Protein AF-A0A6P6XD33-F1 (afdb_monomer)

Nearest PDB structures (foldseek):
  6ixv-assembly3_C  TM=2.568E-01  e=4.636E+00  Homo sapiens

Structure (mmCIF, N/CA/C/O backbone):
data_AF-A0A6P6XD33-F1
#
_entry.id   AF-A0A6P6XD33-F1
#
loop_
_atom_site.group_PDB
_atom_site.id
_atom_site.type_symbol
_atom_site.label_atom_id
_atom_site.label_alt_id
_atom_s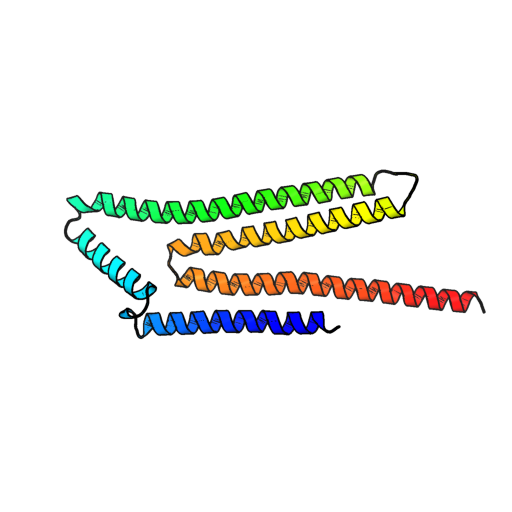ite.label_comp_id
_atom_site.label_asym_id
_atom_site.label_entity_id
_atom_site.label_seq_id
_atom_site.pdbx_PDB_ins_code
_atom_site.Cartn_x
_atom_site.Cartn_y
_atom_site.Cartn_z
_atom_site.occupancy
_atom_site.B_iso_or_equiv
_atom_site.auth_seq_id
_atom_site.auth_comp_id
_atom_site.auth_asym_id
_atom_site.auth_atom_id
_atom_site.pdbx_PDB_model_num
ATOM 1 N N . MET A 1 1 ? 3.345 -15.216 -28.260 1.00 50.84 1 MET A N 1
ATOM 2 C CA . MET A 1 1 ? 2.010 -14.586 -28.111 1.00 50.84 1 MET A CA 1
ATOM 3 C C . MET A 1 1 ? 1.256 -15.133 -26.892 1.00 50.84 1 MET A C 1
ATOM 5 O O . MET A 1 1 ? 0.384 -14.441 -26.386 1.00 50.84 1 MET A O 1
ATOM 9 N N . GLU A 1 2 ? 1.631 -16.312 -26.380 1.00 57.22 2 GLU A N 1
ATOM 10 C CA . GLU A 1 2 ? 0.964 -16.989 -25.255 1.00 57.22 2 GLU A CA 1
ATOM 11 C C . GLU A 1 2 ? 1.209 -16.331 -23.882 1.00 57.22 2 GLU A C 1
ATOM 13 O O . GLU A 1 2 ? 0.279 -16.250 -23.086 1.00 57.22 2 GLU A O 1
ATOM 18 N N . GLU A 1 3 ? 2.387 -15.748 -23.622 1.00 57.75 3 GLU A N 1
ATOM 19 C CA . GLU A 1 3 ? 2.676 -15.119 -22.315 1.00 57.75 3 GLU A CA 1
ATOM 20 C C . GLU A 1 3 ? 1.807 -13.883 -22.018 1.00 57.75 3 GLU A C 1
ATOM 22 O O . GLU A 1 3 ? 1.312 -13.726 -20.907 1.00 57.75 3 GLU A O 1
ATOM 27 N N . LYS A 1 4 ? 1.510 -13.049 -23.029 1.00 61.06 4 LYS A N 1
ATOM 28 C CA . LYS A 1 4 ? 0.618 -11.884 -22.857 1.00 61.06 4 LYS A CA 1
ATOM 29 C C . LYS A 1 4 ? -0.822 -12.289 -22.522 1.00 61.06 4 LYS A C 1
ATOM 31 O O . LYS A 1 4 ? -1.500 -11.557 -21.813 1.00 61.06 4 LYS A O 1
ATOM 36 N N . GLN A 1 5 ? -1.299 -13.416 -23.053 1.00 65.50 5 GLN A N 1
ATOM 37 C CA . GLN A 1 5 ? -2.632 -13.944 -22.741 1.00 65.50 5 GLN A CA 1
ATOM 38 C C . GLN A 1 5 ? -2.662 -14.521 -21.321 1.00 65.50 5 GLN A C 1
ATOM 40 O O . GLN A 1 5 ? -3.635 -14.318 -20.598 1.00 65.50 5 GLN A O 1
ATOM 45 N N . LEU A 1 6 ? -1.576 -15.178 -20.905 1.00 70.00 6 LEU A N 1
ATOM 46 C CA . LEU A 1 6 ? -1.442 -15.751 -19.570 1.00 70.00 6 LEU A CA 1
ATOM 47 C C . LEU A 1 6 ? -1.444 -14.665 -18.485 1.00 70.00 6 LEU A C 1
ATOM 49 O O . LEU A 1 6 ? -2.232 -14.757 -17.546 1.00 70.00 6 LEU A O 1
ATOM 53 N N . ASP A 1 7 ? -0.652 -13.603 -18.651 1.00 71.12 7 ASP A N 1
ATOM 54 C CA . ASP A 1 7 ? -0.604 -12.477 -17.707 1.00 71.12 7 ASP A CA 1
ATOM 55 C C . ASP A 1 7 ? -1.957 -11.759 -17.609 1.00 71.12 7 ASP A C 1
ATOM 57 O O . ASP A 1 7 ? -2.408 -11.387 -16.522 1.00 71.12 7 ASP A O 1
ATOM 61 N N . TYR A 1 8 ? -2.648 -11.619 -18.745 1.00 72.69 8 TYR A N 1
ATOM 62 C CA . TYR A 1 8 ? -3.948 -10.957 -18.816 1.00 72.69 8 TYR A CA 1
ATOM 63 C C . TYR A 1 8 ? -5.065 -11.741 -18.118 1.00 72.69 8 TYR A C 1
ATOM 65 O O . TYR A 1 8 ? -6.026 -11.139 -17.652 1.00 72.69 8 TYR A O 1
ATOM 73 N N . VAL A 1 9 ? -4.943 -13.066 -18.011 1.00 79.75 9 VAL A N 1
ATOM 74 C CA . VAL A 1 9 ? -5.899 -13.916 -17.284 1.00 79.75 9 VAL A CA 1
ATOM 75 C C . VAL A 1 9 ? -5.493 -14.073 -15.817 1.00 79.75 9 VAL A C 1
ATOM 77 O O . VAL A 1 9 ? -6.341 -14.013 -14.926 1.00 79.75 9 VAL A O 1
ATOM 80 N N . LEU A 1 10 ? -4.198 -14.236 -15.542 1.00 79.44 10 LEU A N 1
ATOM 81 C CA . LEU A 1 10 ? -3.685 -14.559 -14.212 1.00 79.44 10 LEU A CA 1
ATOM 82 C C . LEU A 1 10 ? -3.825 -13.393 -13.225 1.00 79.44 10 LEU A C 1
ATOM 84 O O . LEU A 1 10 ? -4.169 -13.609 -12.062 1.00 79.44 10 LEU A O 1
ATOM 88 N N . VAL A 1 11 ? -3.609 -12.156 -13.681 1.00 76.25 11 VAL A N 1
ATOM 89 C CA . VAL A 1 11 ? -3.728 -10.956 -12.839 1.00 76.25 11 VAL A CA 1
ATOM 90 C C . VAL A 1 11 ? -5.167 -10.731 -12.342 1.00 76.25 11 VAL A C 1
ATOM 92 O O . VAL A 1 11 ? -5.356 -10.673 -11.123 1.00 76.25 11 VAL A O 1
ATOM 95 N N . PRO A 1 12 ? -6.205 -10.655 -13.201 1.00 81.44 12 PRO A N 1
ATOM 96 C CA . PRO A 1 12 ? -7.584 -10.512 -12.733 1.00 81.44 12 PRO A CA 1
ATOM 97 C C . PRO A 1 12 ? -8.079 -11.736 -11.952 1.00 81.44 12 PRO A C 1
ATOM 99 O O . PRO A 1 12 ? -8.838 -11.565 -11.001 1.00 81.44 12 PRO A O 1
ATOM 102 N N . LEU A 1 13 ? -7.610 -12.949 -12.269 1.00 85.12 13 LEU A N 1
ATOM 103 C CA . LEU A 1 13 ? -7.884 -14.143 -11.461 1.00 85.12 13 LEU A CA 1
ATOM 104 C C . LEU A 1 13 ? -7.329 -13.995 -10.032 1.00 85.12 13 LEU A C 1
ATOM 106 O O . LEU A 1 13 ? -8.039 -14.253 -9.060 1.00 85.12 13 LEU A O 1
ATOM 110 N N . GLY A 1 14 ? -6.082 -13.540 -9.888 1.00 81.81 14 GLY A N 1
ATOM 111 C CA . GLY A 1 14 ? -5.459 -13.281 -8.589 1.00 81.81 14 GLY A CA 1
ATOM 112 C C . GLY A 1 14 ? -6.196 -12.202 -7.793 1.00 81.81 14 GLY A C 1
ATOM 113 O O . GLY A 1 14 ? -6.460 -12.384 -6.602 1.00 81.81 14 GLY A O 1
ATOM 114 N N . MET A 1 15 ? -6.611 -11.116 -8.457 1.00 80.19 15 MET A N 1
ATOM 115 C CA . MET A 1 15 ? -7.453 -10.084 -7.843 1.00 80.19 15 MET A CA 1
ATOM 116 C C . MET A 1 15 ? -8.801 -10.642 -7.388 1.00 80.19 15 MET A C 1
ATOM 118 O O . MET A 1 15 ? -9.254 -10.323 -6.291 1.00 80.19 15 MET A O 1
ATOM 122 N N . PHE A 1 16 ? -9.428 -11.491 -8.203 1.00 85.31 16 PHE A N 1
ATOM 123 C CA . PHE A 1 16 ? -10.703 -12.116 -7.879 1.00 85.31 16 PHE A CA 1
ATOM 124 C C . PHE A 1 16 ? -10.583 -13.017 -6.649 1.00 85.31 16 PHE A C 1
ATOM 126 O O . PHE A 1 16 ? -11.371 -12.877 -5.719 1.00 85.31 16 PHE A O 1
ATOM 133 N N . ILE A 1 17 ? -9.561 -13.874 -6.580 1.00 86.81 17 ILE A N 1
ATOM 134 C CA . ILE A 1 17 ? -9.307 -14.735 -5.414 1.00 86.81 17 ILE A CA 1
ATOM 135 C C . ILE A 1 17 ? -9.047 -13.891 -4.159 1.00 86.81 17 ILE A C 1
ATOM 137 O O . ILE A 1 17 ? -9.616 -14.164 -3.100 1.00 86.81 17 ILE A O 1
ATOM 141 N N . PHE A 1 18 ? -8.230 -12.838 -4.272 1.00 82.62 1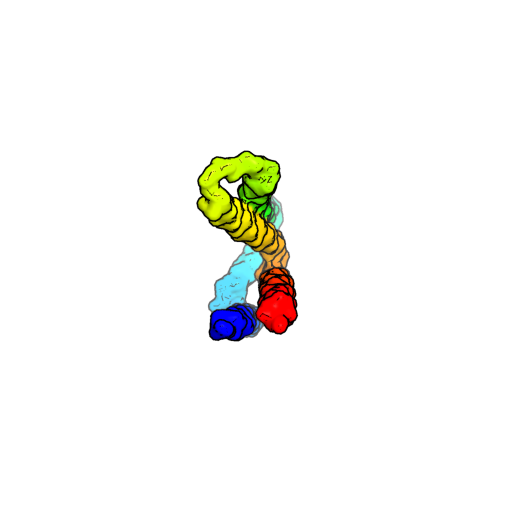8 PHE A N 1
ATOM 142 C CA . PHE A 1 18 ? -7.945 -11.927 -3.164 1.00 82.62 18 PHE A CA 1
ATOM 143 C C . PHE A 1 18 ? -9.215 -11.226 -2.667 1.00 82.62 18 PHE A C 1
ATOM 145 O O . PHE A 1 18 ? -9.460 -11.172 -1.460 1.00 82.62 18 PHE A O 1
ATOM 152 N N . LEU A 1 19 ? -10.048 -10.732 -3.586 1.00 84.00 19 LEU A N 1
ATOM 153 C CA . LEU A 1 19 ? -11.306 -10.065 -3.272 1.00 84.00 19 LEU A CA 1
ATOM 154 C C . LEU A 1 19 ? -12.314 -11.040 -2.659 1.00 84.00 19 LEU A C 1
ATOM 156 O O . LEU A 1 19 ? -12.902 -10.718 -1.635 1.00 84.00 19 LEU A O 1
ATOM 160 N N . VAL A 1 20 ? -12.457 -12.250 -3.204 1.00 88.81 20 VAL A N 1
ATOM 161 C CA . VAL A 1 20 ? -13.321 -13.304 -2.650 1.00 88.81 20 VAL A CA 1
ATOM 162 C C . VAL A 1 20 ? -12.890 -13.679 -1.234 1.00 88.81 20 VAL A C 1
ATOM 164 O O . VAL A 1 20 ? -13.741 -13.743 -0.348 1.00 88.81 20 VAL A O 1
ATOM 167 N N . TYR A 1 21 ? -11.589 -13.859 -0.981 1.00 86.88 21 TYR A N 1
ATOM 168 C CA . TYR A 1 21 ? -11.080 -14.133 0.366 1.00 86.88 21 TYR A CA 1
ATOM 169 C C . TYR A 1 21 ? -11.424 -13.003 1.342 1.00 86.88 21 TYR A C 1
ATOM 171 O O . TYR A 1 21 ? -11.900 -13.267 2.444 1.00 86.88 21 TYR A O 1
ATOM 179 N N . HIS A 1 22 ? -11.243 -11.742 0.939 1.00 83.56 22 HIS A N 1
ATOM 180 C CA . HIS A 1 22 ? -11.543 -10.599 1.802 1.00 83.56 22 HIS A CA 1
ATOM 181 C C . HIS A 1 22 ? -13.042 -10.356 1.979 1.00 83.56 22 HIS A C 1
ATOM 183 O O . HIS A 1 22 ? -13.454 -9.969 3.065 1.00 83.56 22 HIS A O 1
ATOM 189 N N . VAL A 1 23 ? -13.867 -10.613 0.964 1.00 84.69 23 VAL A N 1
ATOM 190 C CA . VAL A 1 23 ? -15.330 -10.553 1.066 1.00 84.69 23 VAL A CA 1
ATOM 191 C C . VAL A 1 23 ? -15.836 -11.661 1.984 1.00 84.69 23 VAL A C 1
ATOM 193 O O . VAL A 1 23 ? -16.653 -11.390 2.859 1.00 84.69 23 VAL A O 1
ATOM 196 N N . TRP A 1 24 ? -15.313 -12.884 1.861 1.00 87.19 24 TRP A N 1
ATOM 197 C CA . TRP A 1 24 ? -15.608 -13.976 2.789 1.00 87.19 24 TRP A CA 1
ATOM 198 C C . TRP A 1 24 ? -15.156 -13.643 4.214 1.00 87.19 24 TRP A C 1
ATOM 200 O O . TRP A 1 24 ? -15.911 -13.854 5.164 1.00 87.19 24 TRP A O 1
ATOM 210 N N . LEU A 1 25 ? -13.961 -13.068 4.376 1.00 80.62 25 LEU A N 1
ATOM 211 C CA . LEU A 1 25 ? -13.448 -12.612 5.666 1.00 80.62 25 LEU A CA 1
ATOM 212 C C . LEU A 1 25 ? -14.349 -11.519 6.257 1.00 80.62 25 LEU A C 1
ATOM 214 O O . LEU A 1 25 ? -14.726 -11.615 7.419 1.00 80.62 25 LEU A O 1
ATOM 218 N N . LEU A 1 26 ? -14.740 -10.518 5.464 1.00 80.62 26 LEU A N 1
ATOM 219 C CA . LEU A 1 26 ? -15.624 -9.421 5.866 1.00 80.62 26 LEU A CA 1
ATOM 220 C C . LEU A 1 26 ? -17.007 -9.945 6.265 1.00 80.62 26 LEU A C 1
ATOM 222 O O . LEU A 1 26 ? -17.513 -9.607 7.334 1.00 80.62 26 LEU A O 1
ATOM 226 N N . TYR A 1 27 ? -17.587 -10.822 5.446 1.00 83.06 27 TYR A N 1
ATOM 227 C CA . TYR A 1 27 ? -18.844 -11.499 5.740 1.00 83.06 27 TYR A CA 1
ATOM 228 C C . TYR A 1 27 ? -18.739 -12.284 7.052 1.00 83.06 27 TYR A C 1
ATOM 230 O O . TYR A 1 27 ? -19.574 -12.145 7.940 1.00 83.06 27 TYR A O 1
ATOM 238 N N . THR A 1 28 ? -17.660 -13.042 7.239 1.00 80.06 28 THR A N 1
ATOM 239 C CA . THR A 1 28 ? -17.441 -13.819 8.464 1.00 80.06 28 THR A CA 1
ATOM 240 C C . THR A 1 28 ? -17.236 -12.916 9.685 1.00 80.06 28 THR A C 1
ATOM 242 O O . THR A 1 28 ? -17.743 -13.231 10.757 1.00 80.06 28 THR A O 1
ATOM 245 N N . ILE A 1 29 ? -16.561 -11.770 9.542 1.00 77.00 29 ILE A N 1
ATOM 246 C CA . ILE A 1 29 ? -16.393 -10.777 10.615 1.00 77.00 29 ILE A CA 1
ATOM 247 C C . ILE A 1 29 ? -17.744 -10.188 11.040 1.00 77.00 29 ILE A C 1
ATOM 249 O O . ILE A 1 29 ? -17.983 -10.038 12.237 1.00 77.00 29 ILE A O 1
ATOM 253 N N . ILE A 1 30 ? -18.617 -9.861 10.083 1.00 77.44 30 ILE A N 1
ATOM 254 C CA . ILE A 1 30 ? -19.919 -9.234 10.351 1.00 77.44 30 ILE A CA 1
ATOM 255 C C . ILE A 1 30 ? -20.909 -10.247 10.941 1.00 77.44 30 ILE A C 1
ATOM 257 O O . ILE A 1 30 ? -21.580 -9.943 11.924 1.00 77.44 30 ILE A O 1
ATOM 261 N N . TYR A 1 31 ? -20.988 -11.451 10.370 1.00 79.69 31 TYR A N 1
ATOM 262 C CA . TYR A 1 31 ? -22.000 -12.446 10.741 1.00 79.69 31 TYR A CA 1
ATOM 263 C C . TYR A 1 31 ? -21.557 -13.405 11.859 1.00 79.69 31 TYR A C 1
ATOM 265 O O . TYR A 1 31 ? -22.403 -13.919 12.582 1.00 79.69 31 TYR A O 1
ATOM 273 N N . ASN A 1 32 ? -20.255 -13.657 12.032 1.00 77.88 32 ASN A N 1
ATOM 274 C CA . ASN A 1 32 ? -19.708 -14.569 13.048 1.00 77.88 32 ASN A CA 1
ATOM 275 C C . ASN A 1 32 ? -18.445 -13.993 13.730 1.00 77.88 32 ASN A C 1
ATOM 277 O O . ASN A 1 32 ? -17.359 -14.584 13.654 1.00 77.88 32 ASN A O 1
ATOM 281 N N . PRO A 1 33 ? -18.561 -12.868 14.464 1.00 67.00 33 PRO A N 1
ATOM 282 C CA . PRO A 1 33 ? -17.412 -12.155 15.027 1.00 67.00 33 PRO A CA 1
ATOM 283 C C . PRO A 1 33 ? -16.559 -13.017 15.973 1.00 67.00 33 PRO A C 1
ATOM 285 O O . PRO A 1 33 ? -15.336 -12.902 15.975 1.00 67.00 33 PRO A O 1
ATOM 288 N N . ARG A 1 34 ? -17.161 -13.952 16.720 1.00 70.38 34 ARG A N 1
ATOM 289 C CA . ARG A 1 34 ? -16.443 -14.797 17.692 1.00 70.38 34 ARG A CA 1
ATOM 290 C C . ARG A 1 34 ? -15.544 -15.881 17.096 1.00 70.38 34 ARG A C 1
ATOM 292 O O . ARG A 1 34 ? -14.683 -16.390 17.805 1.00 70.38 34 ARG A O 1
ATOM 299 N N . LYS A 1 35 ? -15.711 -16.245 15.821 1.00 70.88 35 LYS A N 1
ATOM 300 C CA . LYS A 1 35 ? -14.864 -17.264 15.172 1.00 70.88 35 LYS A CA 1
ATOM 301 C C . LYS A 1 35 ? -13.596 -16.695 14.536 1.00 70.88 35 LYS A C 1
ATOM 303 O O . LYS A 1 35 ? -12.711 -17.466 14.180 1.00 70.88 35 LYS A O 1
ATOM 308 N N . THR A 1 36 ? -13.495 -15.376 14.371 1.00 78.75 36 THR A N 1
ATOM 309 C CA . THR A 1 36 ? -12.377 -14.751 13.649 1.00 78.75 36 THR A CA 1
ATOM 310 C C . THR A 1 36 ? -11.434 -14.032 14.603 1.00 78.75 36 THR A C 1
ATOM 312 O O . THR A 1 36 ? -11.871 -13.382 15.550 1.00 78.75 36 THR A O 1
ATOM 315 N N . VAL A 1 37 ? -10.127 -14.082 14.324 1.00 74.94 37 VAL A N 1
ATOM 316 C CA . VAL A 1 37 ? -9.110 -13.344 15.098 1.00 74.94 37 VAL A CA 1
ATOM 317 C C . VAL A 1 37 ? -9.403 -11.842 15.095 1.00 74.94 37 VAL A C 1
ATOM 319 O O . VAL A 1 37 ? -9.218 -11.175 16.105 1.00 74.94 37 VAL A O 1
ATOM 322 N N . VAL A 1 38 ? -9.916 -11.304 13.984 1.00 75.38 38 VAL A N 1
ATOM 323 C CA . VAL A 1 38 ? -10.278 -9.884 13.867 1.00 75.38 38 VAL A CA 1
ATOM 324 C C . VAL A 1 38 ? -11.438 -9.521 14.794 1.00 75.38 38 VAL A C 1
ATOM 326 O O . VAL A 1 38 ? -11.364 -8.495 15.472 1.00 75.38 38 VAL A O 1
ATOM 329 N N . GLY A 1 39 ? -12.479 -10.356 14.857 1.00 75.38 39 GLY A N 1
ATOM 330 C CA . GLY A 1 39 ? -13.616 -10.142 15.750 1.00 75.38 39 GLY A CA 1
ATOM 331 C C . GLY A 1 39 ? -13.260 -10.359 17.221 1.00 75.38 39 GLY A C 1
ATOM 332 O O . GLY A 1 39 ? -13.634 -9.535 18.051 1.00 75.38 39 GLY A O 1
ATOM 333 N N . LEU A 1 40 ? -12.430 -11.358 17.539 1.00 79.38 40 LEU A N 1
ATOM 334 C CA . LEU A 1 40 ? -11.885 -11.547 18.887 1.00 79.38 40 LEU A CA 1
ATOM 335 C C . LEU A 1 40 ? -11.038 -10.340 19.318 1.00 79.38 40 LEU A C 1
ATOM 337 O O . LEU A 1 40 ? -11.185 -9.832 20.422 1.00 79.38 40 LEU A O 1
ATOM 341 N N . ASN A 1 41 ? -10.192 -9.824 18.423 1.00 80.94 41 ASN A N 1
ATOM 342 C CA . ASN A 1 41 ? -9.371 -8.643 18.678 1.00 80.94 41 ASN A CA 1
ATOM 343 C C . ASN A 1 41 ? -10.231 -7.370 18.821 1.00 80.94 41 ASN A C 1
ATOM 345 O O . ASN A 1 41 ? -9.886 -6.462 19.574 1.00 80.94 41 ASN A O 1
ATOM 349 N N . ALA A 1 42 ? -11.376 -7.293 18.137 1.00 79.88 42 ALA A N 1
ATOM 350 C CA . ALA A 1 42 ? -12.351 -6.220 18.323 1.00 79.88 42 ALA A CA 1
ATOM 351 C C . ALA A 1 42 ? -13.099 -6.328 19.666 1.00 79.88 42 ALA A C 1
ATOM 353 O O . ALA A 1 42 ? -13.269 -5.309 20.333 1.00 79.88 42 ALA A O 1
ATOM 354 N N . GLU A 1 43 ? -13.497 -7.534 20.086 1.00 83.44 43 GLU A N 1
ATOM 355 C CA . GLU A 1 43 ? -14.102 -7.803 21.401 1.00 83.44 43 GLU A CA 1
ATOM 356 C C . GLU A 1 43 ? -13.104 -7.490 22.528 1.00 83.44 43 GLU A C 1
ATOM 358 O O . GLU A 1 43 ? -13.430 -6.741 23.446 1.00 83.44 43 GLU A O 1
ATOM 363 N N . SER A 1 44 ? -11.847 -7.924 22.396 1.00 85.19 44 SER A N 1
ATOM 364 C CA . SER A 1 44 ? -10.755 -7.574 23.314 1.00 85.19 44 SER A CA 1
ATOM 365 C C . SER A 1 44 ? -10.526 -6.068 23.400 1.00 85.19 44 SER A C 1
ATOM 367 O O . SER A 1 44 ? -10.377 -5.545 24.500 1.00 85.19 44 SER A O 1
ATOM 369 N N . ARG A 1 45 ? -10.551 -5.340 22.273 1.00 86.38 45 ARG A N 1
ATOM 370 C CA . ARG A 1 45 ? -10.470 -3.870 22.283 1.00 86.38 45 ARG A CA 1
ATOM 371 C C . ARG A 1 45 ? -11.658 -3.237 22.998 1.00 86.38 45 ARG A C 1
ATOM 373 O O . ARG A 1 45 ? -11.452 -2.308 23.767 1.00 86.38 45 ARG A O 1
ATOM 380 N N . ARG A 1 46 ? -12.883 -3.726 22.781 1.00 87.94 46 ARG A N 1
ATOM 381 C CA . ARG A 1 46 ? -14.072 -3.225 23.492 1.00 87.94 46 ARG A CA 1
ATOM 382 C C . ARG A 1 46 ? -13.951 -3.455 24.996 1.00 87.94 46 ARG A C 1
ATOM 384 O O . ARG A 1 46 ? -14.113 -2.509 25.757 1.00 87.94 46 ARG A O 1
ATOM 391 N N . ASN A 1 47 ? -13.594 -4.666 25.416 1.00 89.88 47 ASN A N 1
ATOM 392 C CA . ASN A 1 47 ? -13.401 -5.006 26.827 1.00 89.88 47 ASN A CA 1
ATOM 393 C C . ASN A 1 47 ? -12.272 -4.185 27.464 1.00 89.88 47 ASN A C 1
ATOM 395 O O . ASN A 1 47 ? -12.408 -3.706 28.586 1.00 89.88 47 ASN A O 1
ATOM 399 N N . TRP A 1 48 ? -11.182 -3.964 26.727 1.00 90.25 48 TRP A N 1
ATOM 400 C CA . TRP A 1 48 ? -10.095 -3.080 27.134 1.00 90.25 48 TRP A CA 1
ATOM 401 C C . TRP A 1 48 ? -10.571 -1.636 27.321 1.00 90.25 48 TRP A C 1
ATOM 403 O O . TRP A 1 48 ? -10.278 -1.046 28.355 1.00 90.25 48 TRP A O 1
ATOM 413 N N . VAL A 1 49 ? -11.364 -1.085 26.389 1.00 90.81 49 VAL A N 1
ATOM 414 C CA . VAL A 1 49 ? -11.946 0.263 26.528 1.00 90.81 49 VAL A CA 1
ATOM 415 C C . VAL A 1 49 ? -12.813 0.344 27.784 1.00 90.81 49 VAL A C 1
ATOM 417 O O . VAL A 1 49 ? -12.632 1.266 28.573 1.00 90.81 49 VAL A O 1
ATOM 420 N N . PHE A 1 50 ? -13.696 -0.633 28.018 1.00 90.31 50 PHE A N 1
ATOM 421 C CA . PHE A 1 50 ? -14.507 -0.684 29.240 1.00 90.31 50 PHE A CA 1
ATOM 422 C C . PHE A 1 50 ? -13.639 -0.723 30.506 1.00 90.31 50 PHE A C 1
ATOM 424 O O . PHE A 1 50 ? -13.870 0.048 31.433 1.00 90.31 50 PHE A O 1
ATOM 431 N N . SER A 1 51 ? -12.589 -1.550 30.527 1.00 88.94 51 SER A N 1
ATOM 432 C CA . SER A 1 51 ? -11.638 -1.603 31.645 1.00 88.94 51 SER A CA 1
ATOM 433 C C . SER A 1 51 ? -10.886 -0.282 31.850 1.00 88.94 51 SER A C 1
ATOM 435 O O . SER A 1 51 ? -10.593 0.092 32.985 1.00 88.94 51 SER A O 1
ATOM 437 N N . MET A 1 52 ? -10.561 0.431 30.772 1.00 90.44 52 MET A N 1
ATOM 438 C CA . MET A 1 52 ? -9.922 1.747 30.827 1.00 90.44 52 MET A CA 1
ATOM 439 C C . MET A 1 52 ? -10.867 2.826 31.361 1.00 90.44 52 MET A C 1
ATOM 441 O O . MET A 1 52 ? -10.433 3.684 32.125 1.00 90.44 52 MET A O 1
ATOM 445 N N . MET A 1 53 ? -12.141 2.782 30.962 1.00 88.94 53 MET A N 1
ATOM 446 C CA . MET A 1 53 ? -13.160 3.762 31.346 1.00 88.94 53 MET A CA 1
ATOM 447 C C . MET A 1 53 ? -13.691 3.559 32.768 1.00 88.94 53 MET A C 1
ATOM 449 O O . MET A 1 53 ? -14.133 4.530 33.372 1.00 88.94 53 MET A O 1
ATOM 453 N N . ASN A 1 54 ? -13.622 2.338 33.309 1.00 91.88 54 ASN A N 1
ATOM 454 C CA . ASN A 1 54 ? -14.026 2.053 34.688 1.00 91.88 54 ASN A CA 1
ATOM 455 C C . ASN A 1 54 ? -13.162 2.788 35.726 1.00 91.88 54 ASN A C 1
ATOM 457 O O . ASN A 1 54 ? -13.700 3.256 36.720 1.00 91.88 54 ASN A O 1
ATOM 461 N N . ASP A 1 55 ? -11.852 2.929 35.480 1.00 90.94 55 ASP A N 1
ATOM 462 C CA . ASP A 1 55 ? -10.922 3.637 36.376 1.00 90.94 55 ASP A CA 1
ATOM 463 C C . ASP A 1 55 ? -9.993 4.595 35.599 1.00 90.94 55 ASP A C 1
ATOM 465 O O . ASP A 1 55 ? -8.802 4.309 35.403 1.00 90.94 55 ASP A O 1
ATOM 469 N N . PRO A 1 56 ? -10.491 5.771 35.170 1.00 87.75 56 PRO A N 1
ATOM 470 C CA . PRO A 1 56 ? -9.730 6.697 34.329 1.00 87.75 56 PRO A CA 1
ATOM 471 C C . PRO A 1 56 ? -8.477 7.256 35.014 1.00 87.75 56 PRO A C 1
ATOM 473 O O . PRO A 1 56 ? -7.450 7.445 34.364 1.00 87.75 56 PRO A O 1
ATOM 476 N N . LEU A 1 57 ? -8.536 7.485 36.333 1.00 88.06 57 LEU A N 1
ATOM 477 C CA . LEU A 1 57 ? -7.421 8.035 37.115 1.00 88.06 57 LEU A CA 1
ATOM 478 C C . LEU A 1 57 ? -6.212 7.089 37.167 1.00 88.06 57 LEU A C 1
ATOM 480 O O . LEU A 1 57 ? -5.075 7.552 37.202 1.00 88.06 57 LEU A O 1
ATOM 484 N N . LYS A 1 58 ? -6.445 5.772 37.139 1.00 89.81 58 LYS A N 1
ATOM 485 C CA . LYS A 1 58 ? -5.388 4.751 37.162 1.00 89.81 58 LYS A CA 1
ATOM 486 C C . LYS A 1 58 ? -4.958 4.337 35.754 1.00 89.81 58 LYS A C 1
ATOM 488 O O . LYS A 1 58 ? -3.767 4.189 35.489 1.00 89.81 58 LYS A O 1
ATOM 493 N N . ASN A 1 59 ? -5.918 4.159 34.847 1.00 90.75 59 ASN A N 1
ATOM 494 C CA . ASN A 1 59 ? -5.687 3.539 33.539 1.00 90.75 59 ASN A CA 1
ATOM 495 C C . ASN A 1 59 ? -5.493 4.554 32.401 1.00 90.75 59 ASN A C 1
ATOM 497 O O . ASN A 1 59 ? -5.089 4.166 31.303 1.00 90.75 59 ASN A O 1
ATOM 501 N N . GLY A 1 60 ? -5.736 5.847 32.640 1.00 87.88 60 GLY A N 1
ATOM 502 C CA . GLY A 1 60 ? -5.650 6.891 31.614 1.00 87.88 60 GLY A CA 1
ATOM 503 C C . GLY A 1 60 ? -4.269 6.995 30.963 1.00 87.88 60 GLY A C 1
ATOM 504 O O . GLY A 1 60 ? -4.167 7.044 29.738 1.00 87.88 60 GLY A O 1
ATOM 505 N N . VAL A 1 61 ? -3.194 6.935 31.759 1.00 90.81 61 VAL A N 1
ATOM 506 C CA . VAL A 1 61 ? -1.813 6.972 31.237 1.00 90.81 61 VAL A CA 1
ATOM 507 C C . VAL A 1 61 ? -1.526 5.762 30.346 1.00 90.81 61 VAL A C 1
ATOM 509 O O . VAL A 1 61 ? -0.963 5.910 29.261 1.00 90.81 61 VAL A O 1
ATOM 512 N N . LEU A 1 62 ? -1.961 4.569 30.764 1.00 91.50 62 LEU A N 1
ATOM 513 C CA . LEU A 1 62 ? -1.802 3.343 29.983 1.00 91.50 62 LEU A CA 1
ATOM 514 C C . LEU A 1 62 ? -2.567 3.430 28.654 1.00 91.50 62 LEU A C 1
ATOM 516 O O . LEU A 1 62 ? -2.018 3.073 27.615 1.00 91.50 62 LEU A O 1
ATOM 520 N N . ALA A 1 63 ? -3.795 3.960 28.666 1.00 91.25 63 ALA A N 1
ATOM 521 C CA . ALA A 1 63 ? -4.612 4.136 27.466 1.00 91.25 63 ALA A CA 1
ATOM 522 C C . ALA A 1 63 ? -3.929 5.034 26.427 1.00 91.25 63 ALA A C 1
ATOM 524 O O . ALA A 1 63 ? -3.786 4.652 25.262 1.00 91.25 63 ALA A O 1
ATOM 525 N N . VAL A 1 64 ? -3.454 6.205 26.864 1.00 92.38 64 VAL A N 1
ATOM 526 C CA . VAL A 1 64 ? -2.731 7.159 26.009 1.00 92.38 64 VAL A CA 1
ATOM 527 C C . VAL A 1 64 ? -1.45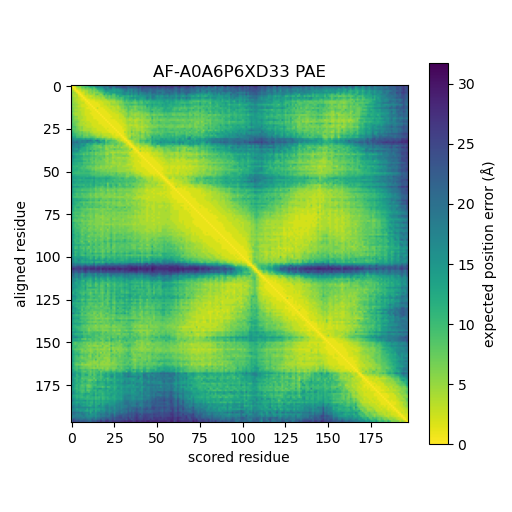4 6.528 25.462 1.00 92.38 64 VAL A C 1
ATOM 529 O O . VAL A 1 64 ? -1.148 6.672 24.278 1.00 92.38 64 VAL A O 1
ATOM 532 N N . GLN A 1 65 ? -0.727 5.783 26.293 1.00 92.56 65 GLN A N 1
ATOM 533 C CA . GLN A 1 65 ? 0.507 5.122 25.886 1.00 92.56 65 GLN A CA 1
ATOM 534 C C . GLN A 1 65 ? 0.262 4.039 24.829 1.00 92.56 65 GLN A C 1
ATOM 536 O O . GLN A 1 65 ? 0.981 3.992 23.831 1.00 92.56 65 GLN A O 1
ATOM 541 N N . THR A 1 66 ? -0.756 3.195 25.007 1.00 91.38 66 THR A N 1
ATOM 542 C CA . THR A 1 66 ? -1.137 2.181 24.015 1.00 91.38 66 THR A CA 1
ATOM 543 C C . THR A 1 66 ? -1.545 2.828 22.694 1.00 91.38 66 THR A C 1
ATOM 545 O O . THR A 1 66 ? -1.107 2.382 21.632 1.00 91.38 66 THR A O 1
ATOM 548 N N . LEU A 1 67 ? -2.331 3.909 22.748 1.00 90.25 67 LEU A N 1
ATOM 549 C CA . LEU A 1 67 ? -2.742 4.639 21.552 1.00 90.25 67 LEU A CA 1
ATOM 550 C C . LEU A 1 67 ? -1.526 5.228 20.825 1.00 90.25 67 LEU A C 1
ATOM 552 O O . LEU A 1 67 ? -1.360 5.003 19.627 1.00 90.25 67 LEU A O 1
ATOM 556 N N . ARG A 1 68 ? -0.624 5.894 21.555 1.00 92.88 68 ARG A N 1
ATOM 557 C CA . ARG A 1 68 ? 0.621 6.440 21.001 1.00 92.88 68 ARG A CA 1
ATOM 558 C C . ARG A 1 68 ? 1.495 5.355 20.382 1.00 92.88 68 ARG A C 1
ATOM 560 O O . ARG A 1 68 ? 2.054 5.588 19.317 1.00 92.88 68 ARG A O 1
ATOM 567 N N . ASN A 1 69 ? 1.599 4.185 21.011 1.00 90.75 69 ASN A N 1
ATOM 568 C CA . ASN A 1 69 ? 2.406 3.079 20.498 1.00 90.75 69 ASN A CA 1
ATOM 569 C C . ASN A 1 69 ? 1.872 2.545 19.161 1.00 90.75 69 ASN A C 1
ATOM 571 O O . ASN A 1 69 ? 2.651 2.291 18.250 1.00 90.75 69 ASN A O 1
ATOM 575 N N . ASN A 1 70 ? 0.550 2.439 19.004 1.00 88.50 70 ASN A N 1
ATOM 576 C CA . ASN A 1 70 ? -0.054 2.021 17.734 1.00 88.50 70 ASN A CA 1
ATOM 577 C C . ASN A 1 70 ? 0.155 3.055 16.623 1.00 88.50 70 ASN A C 1
ATOM 579 O O . ASN A 1 70 ? 0.505 2.689 15.501 1.00 88.50 70 ASN A O 1
ATOM 583 N N . ILE A 1 71 ? -0.025 4.342 16.939 1.00 91.19 71 ILE A N 1
ATOM 584 C CA . ILE A 1 71 ? 0.229 5.433 15.989 1.00 91.19 71 ILE A CA 1
ATOM 585 C C . ILE A 1 71 ? 1.703 5.430 15.585 1.00 91.19 71 ILE A C 1
ATOM 587 O O . ILE A 1 71 ? 2.008 5.464 14.399 1.00 91.19 71 ILE A O 1
ATOM 591 N N . MET A 1 72 ? 2.610 5.332 16.558 1.00 93.06 72 MET A N 1
ATOM 592 C CA . MET A 1 72 ? 4.050 5.266 16.321 1.00 93.06 72 MET A CA 1
ATOM 593 C C . MET A 1 72 ? 4.430 4.050 15.471 1.00 93.06 72 MET A C 1
ATOM 595 O O . MET A 1 72 ? 5.191 4.196 14.527 1.00 93.06 72 MET A O 1
ATOM 599 N N . ALA A 1 73 ? 3.885 2.862 15.743 1.00 91.94 73 ALA A N 1
ATOM 600 C CA . ALA A 1 73 ? 4.177 1.668 14.953 1.00 91.94 73 ALA A CA 1
ATOM 601 C C . ALA A 1 73 ? 3.739 1.823 13.486 1.00 91.94 73 ALA A C 1
ATOM 603 O O . ALA A 1 73 ? 4.522 1.551 12.578 1.00 91.94 73 ALA A O 1
ATOM 604 N N . SER A 1 74 ? 2.518 2.309 13.241 1.00 91.06 74 SER A N 1
ATOM 605 C CA . SER A 1 74 ? 2.014 2.553 11.881 1.00 91.06 74 SER A CA 1
ATOM 606 C C . SER A 1 74 ? 2.836 3.622 11.150 1.00 91.06 74 SER A C 1
ATOM 608 O O . SER A 1 74 ? 3.237 3.406 10.006 1.00 91.06 74 SER A O 1
ATOM 610 N N . THR A 1 75 ? 3.168 4.739 11.806 1.00 92.38 75 THR A N 1
ATOM 611 C CA . THR A 1 75 ? 3.974 5.802 11.185 1.00 92.38 75 THR A CA 1
ATOM 612 C C . THR A 1 75 ? 5.426 5.381 10.957 1.00 92.38 75 THR A C 1
ATOM 614 O O . THR A 1 75 ? 6.003 5.743 9.933 1.00 92.38 75 THR A O 1
ATOM 617 N N . LEU A 1 76 ? 6.020 4.569 11.836 1.00 93.56 76 LEU A N 1
ATOM 618 C CA . LEU A 1 76 ? 7.344 3.978 11.619 1.00 93.56 76 LEU A CA 1
ATOM 619 C C . LEU A 1 76 ? 7.342 3.034 10.411 1.00 93.56 76 LEU A C 1
ATOM 621 O O . LEU A 1 76 ? 8.229 3.120 9.566 1.00 93.56 76 LEU A O 1
ATOM 625 N N . LEU A 1 77 ? 6.332 2.171 10.273 1.00 91.50 77 LEU A N 1
ATOM 626 C CA . LEU A 1 77 ? 6.198 1.292 9.105 1.00 91.50 77 LEU A CA 1
ATOM 627 C C . LEU A 1 77 ? 5.986 2.089 7.809 1.00 91.50 77 LEU A C 1
ATOM 629 O O . LEU A 1 77 ? 6.613 1.808 6.791 1.00 91.50 77 LEU A O 1
ATOM 633 N N . ALA A 1 78 ? 5.150 3.127 7.844 1.00 93.00 78 ALA A N 1
ATOM 634 C CA . ALA A 1 78 ? 4.917 3.984 6.686 1.00 93.00 78 ALA A CA 1
ATOM 635 C C . ALA A 1 78 ? 6.180 4.766 6.279 1.00 93.00 78 ALA A C 1
ATOM 637 O O . ALA A 1 78 ? 6.509 4.828 5.092 1.00 93.00 78 ALA A O 1
ATOM 638 N N . THR A 1 79 ? 6.910 5.337 7.244 1.00 93.50 79 THR A N 1
ATOM 639 C CA . THR A 1 79 ? 8.138 6.100 6.966 1.00 93.50 79 THR A CA 1
ATOM 640 C C . THR A 1 79 ? 9.268 5.198 6.496 1.00 93.50 79 THR A C 1
ATOM 642 O O . THR A 1 79 ? 9.937 5.551 5.532 1.00 93.50 79 THR A O 1
ATOM 645 N N . THR A 1 80 ? 9.445 4.015 7.089 1.00 93.06 80 THR A N 1
ATOM 646 C CA . THR A 1 80 ? 10.422 3.021 6.611 1.00 93.06 80 THR A CA 1
ATOM 647 C C . THR A 1 80 ? 10.119 2.548 5.190 1.00 93.06 80 THR A C 1
ATOM 649 O O . THR A 1 80 ? 11.036 2.440 4.382 1.00 93.06 80 THR A O 1
ATOM 652 N N . ALA A 1 81 ? 8.849 2.342 4.829 1.00 92.12 81 ALA A N 1
ATOM 653 C CA . ALA A 1 81 ? 8.476 2.042 3.447 1.00 92.12 81 ALA A CA 1
ATOM 654 C C . ALA A 1 81 ? 8.838 3.190 2.485 1.00 92.12 81 ALA A C 1
ATOM 656 O O . ALA A 1 81 ? 9.403 2.945 1.418 1.00 92.12 81 ALA A O 1
ATOM 657 N N . ILE A 1 82 ? 8.573 4.444 2.874 1.00 93.38 82 ILE A N 1
ATOM 658 C CA . ILE A 1 82 ? 8.917 5.631 2.070 1.00 93.38 82 ILE A CA 1
ATOM 659 C C . ILE A 1 82 ? 10.431 5.783 1.922 1.00 93.38 82 ILE A C 1
ATOM 661 O O . ILE A 1 82 ? 10.907 6.061 0.824 1.00 93.38 82 ILE A O 1
ATOM 665 N N . THR A 1 83 ? 11.204 5.607 2.994 1.00 91.56 83 THR A N 1
ATOM 666 C CA . THR A 1 83 ? 12.666 5.738 2.932 1.00 91.56 83 THR A CA 1
ATOM 667 C C . THR A 1 83 ? 13.292 4.619 2.113 1.00 91.56 83 THR A C 1
ATOM 669 O O . THR A 1 83 ? 14.169 4.880 1.298 1.00 91.56 83 THR A O 1
ATOM 672 N N . LEU A 1 84 ? 12.816 3.381 2.248 1.00 90.44 84 LEU A N 1
ATOM 673 C CA . LEU A 1 84 ? 13.265 2.283 1.392 1.00 90.44 84 LEU A CA 1
ATOM 674 C C . LEU A 1 84 ? 12.921 2.546 -0.078 1.00 90.44 84 LEU A C 1
ATOM 676 O O . LEU A 1 84 ? 13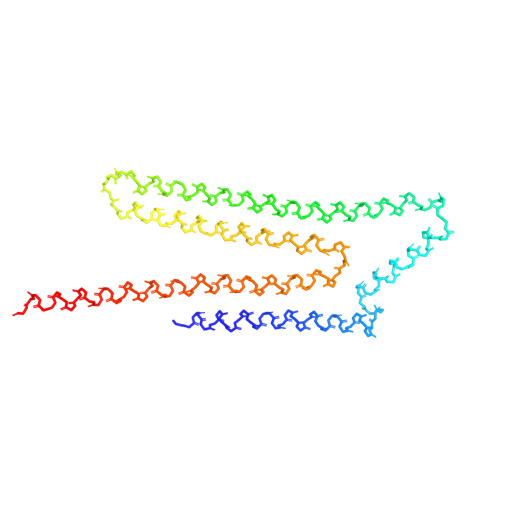.770 2.376 -0.951 1.00 90.44 84 LEU A O 1
ATOM 680 N N . SER A 1 85 ? 11.707 3.024 -0.352 1.00 92.69 85 SER A N 1
ATOM 681 C CA . SER A 1 85 ? 11.280 3.437 -1.690 1.00 92.69 85 SER A CA 1
ATOM 682 C C . SER A 1 85 ? 12.173 4.535 -2.281 1.00 92.69 85 SER A C 1
ATOM 684 O O . SER A 1 85 ? 12.617 4.423 -3.429 1.00 92.69 85 SER A O 1
ATOM 686 N N . SER A 1 86 ? 12.477 5.582 -1.510 1.00 91.19 86 SER A N 1
ATOM 687 C CA . SER A 1 86 ? 13.302 6.692 -1.985 1.00 91.19 86 SER A CA 1
ATOM 688 C C . SER A 1 86 ? 14.744 6.258 -2.249 1.00 91.19 86 SER A C 1
ATOM 690 O O . SER A 1 86 ? 15.300 6.621 -3.284 1.00 91.19 86 SER A O 1
ATOM 692 N N . LEU A 1 87 ? 15.322 5.404 -1.397 1.00 91.06 87 LEU A N 1
ATOM 693 C CA . LEU A 1 87 ? 16.647 4.817 -1.615 1.00 91.06 87 LEU A CA 1
ATOM 694 C C . LEU A 1 87 ? 16.703 4.028 -2.926 1.00 91.06 87 LEU A C 1
ATOM 696 O O . LEU A 1 87 ? 17.588 4.258 -3.750 1.00 91.06 87 LEU A O 1
ATOM 700 N N . ILE A 1 88 ? 15.728 3.145 -3.154 1.00 90.56 88 ILE A N 1
ATOM 701 C CA . ILE A 1 88 ? 15.617 2.364 -4.393 1.00 90.56 88 ILE A CA 1
ATOM 702 C C . ILE A 1 88 ? 15.493 3.295 -5.615 1.00 90.56 88 ILE A C 1
ATOM 704 O O . ILE A 1 88 ? 16.125 3.069 -6.650 1.00 90.56 88 ILE A O 1
ATOM 708 N N . SER A 1 89 ? 14.741 4.388 -5.480 1.00 89.00 89 SER A N 1
ATOM 709 C CA . SER A 1 89 ? 14.543 5.372 -6.550 1.00 89.00 89 SER A CA 1
ATOM 710 C C . SER A 1 89 ? 15.827 6.155 -6.867 1.00 89.00 89 SER A C 1
ATOM 712 O O . SER A 1 89 ? 16.128 6.409 -8.033 1.00 89.00 89 SER A O 1
ATOM 714 N N . VAL A 1 90 ? 16.641 6.475 -5.856 1.00 89.88 90 VAL A N 1
ATOM 715 C CA . VAL A 1 90 ? 17.967 7.097 -6.032 1.00 89.88 90 VAL A CA 1
ATOM 716 C C . VAL A 1 90 ? 18.928 6.163 -6.772 1.00 89.88 90 VAL A C 1
ATOM 718 O O . VAL A 1 90 ? 19.651 6.618 -7.662 1.00 89.88 90 VAL A O 1
ATOM 721 N N . PHE A 1 91 ? 18.919 4.859 -6.467 1.00 84.12 91 PHE A N 1
ATOM 722 C CA . PHE A 1 91 ? 19.718 3.880 -7.216 1.00 84.12 91 PHE A CA 1
ATOM 723 C C . PHE A 1 91 ? 19.336 3.857 -8.694 1.00 84.12 91 PHE A C 1
ATOM 725 O O . PHE A 1 91 ? 20.216 3.911 -9.551 1.00 84.12 91 PHE A O 1
ATOM 732 N N . SER A 1 92 ? 18.037 3.860 -8.997 1.00 89.19 92 SER A N 1
ATOM 733 C CA . SER A 1 92 ? 17.542 3.982 -10.369 1.00 89.19 92 SER A CA 1
ATOM 734 C C . SER A 1 92 ? 18.101 5.222 -11.079 1.00 89.19 92 SER A C 1
ATOM 736 O O . SER A 1 92 ? 18.705 5.099 -12.144 1.00 89.19 92 SER A O 1
ATOM 738 N N . ILE A 1 93 ? 17.976 6.409 -10.472 1.00 89.19 93 ILE A N 1
ATOM 739 C CA . ILE A 1 93 ? 18.466 7.670 -11.058 1.00 89.19 93 ILE A CA 1
ATOM 740 C C . ILE A 1 93 ? 19.972 7.598 -11.343 1.00 89.19 93 ILE A C 1
ATOM 742 O O . ILE A 1 93 ? 20.423 8.038 -12.399 1.00 89.19 93 ILE A O 1
ATOM 746 N N . ARG A 1 94 ? 20.759 6.998 -10.441 1.00 86.62 94 ARG A N 1
ATOM 747 C CA . ARG A 1 94 ? 22.206 6.797 -10.630 1.00 86.62 94 ARG A CA 1
ATOM 748 C C . ARG A 1 94 ? 22.514 5.904 -11.836 1.00 86.62 94 ARG A C 1
ATOM 750 O O . ARG A 1 94 ? 23.411 6.243 -12.606 1.00 86.62 94 ARG A O 1
ATOM 757 N N . TYR A 1 95 ? 21.775 4.807 -12.024 1.00 85.12 95 TYR A N 1
ATOM 758 C CA . TYR A 1 95 ? 21.921 3.945 -13.205 1.00 85.12 95 TYR A CA 1
ATOM 759 C C . TYR A 1 95 ? 21.580 4.692 -14.498 1.00 85.12 95 TYR A C 1
ATOM 761 O O . TYR A 1 95 ? 22.361 4.639 -15.448 1.00 85.12 95 TYR A O 1
ATOM 769 N N . TYR A 1 96 ? 20.470 5.437 -14.519 1.00 85.81 96 TYR A N 1
ATOM 770 C CA . TYR A 1 96 ? 20.082 6.246 -15.678 1.00 85.81 96 TYR A CA 1
ATOM 771 C C . TYR A 1 96 ? 21.110 7.331 -16.006 1.00 85.81 96 TYR A C 1
ATOM 773 O O . TYR A 1 96 ? 21.473 7.489 -17.167 1.00 85.81 96 TYR A O 1
ATOM 781 N N . ALA A 1 97 ? 21.636 8.035 -15.001 1.00 85.81 97 ALA A N 1
ATOM 782 C CA . ALA A 1 97 ? 22.668 9.051 -15.197 1.00 85.81 97 ALA A CA 1
ATOM 783 C C . ALA A 1 97 ? 23.967 8.455 -15.769 1.00 85.81 97 ALA A C 1
ATOM 785 O O . ALA A 1 97 ? 24.553 9.022 -16.689 1.00 85.81 97 ALA A O 1
ATOM 786 N N . HIS A 1 98 ? 24.396 7.288 -15.272 1.00 84.88 98 HIS A N 1
ATOM 787 C CA . HIS A 1 98 ? 25.580 6.591 -15.781 1.00 84.88 98 HIS A CA 1
ATOM 788 C C . HIS A 1 98 ? 25.401 6.143 -17.236 1.00 84.88 98 HIS A C 1
ATOM 790 O O . HIS A 1 98 ? 26.290 6.329 -18.062 1.00 84.88 98 HIS A O 1
ATOM 796 N N . VAL A 1 99 ? 24.228 5.600 -17.567 1.00 86.50 99 VAL A N 1
ATOM 797 C CA . VAL A 1 99 ? 23.876 5.242 -18.945 1.00 86.50 99 VAL A CA 1
ATOM 798 C C . VAL A 1 99 ? 23.834 6.475 -19.848 1.00 86.50 99 VAL A C 1
ATOM 800 O O . VAL A 1 99 ? 24.399 6.442 -20.936 1.00 86.50 99 VAL A O 1
ATOM 803 N N . SER A 1 100 ? 23.229 7.573 -19.395 1.00 85.50 100 SER A N 1
ATOM 804 C CA . SER A 1 100 ? 23.159 8.827 -20.154 1.00 85.50 100 SER A CA 1
ATOM 805 C C . SER A 1 100 ? 24.546 9.401 -20.450 1.00 85.50 100 SER A C 1
ATOM 807 O O . SER A 1 100 ? 24.782 9.907 -21.546 1.00 85.50 100 SER A O 1
ATOM 809 N N . PHE A 1 101 ? 25.472 9.309 -19.493 1.00 86.44 101 PHE A N 1
ATOM 810 C CA . PHE A 1 101 ? 26.863 9.705 -19.693 1.00 86.44 101 PHE A CA 1
ATOM 811 C C . PHE A 1 101 ? 27.557 8.816 -20.733 1.00 86.44 101 PHE A C 1
ATOM 813 O O . PHE A 1 101 ? 28.147 9.333 -21.679 1.00 86.44 101 PHE A O 1
ATOM 820 N N . LEU A 1 102 ? 27.431 7.490 -20.602 1.00 81.94 102 LEU A N 1
ATOM 821 C CA . LEU A 1 102 ? 27.996 6.533 -21.560 1.00 81.94 102 LEU A CA 1
ATOM 822 C C . LEU A 1 102 ? 27.439 6.710 -22.974 1.00 81.94 102 LEU A C 1
ATOM 824 O O . LEU A 1 102 ? 28.177 6.542 -23.934 1.00 81.94 102 LEU A O 1
ATOM 828 N N . ALA A 1 103 ? 26.165 7.081 -23.105 1.00 80.94 103 ALA A N 1
ATOM 829 C CA . ALA A 1 103 ? 25.544 7.353 -24.397 1.00 80.94 103 ALA A CA 1
ATOM 830 C C . ALA A 1 103 ? 26.079 8.630 -25.071 1.00 80.94 103 ALA A C 1
ATOM 832 O O . ALA A 1 103 ? 25.993 8.758 -26.287 1.00 80.94 103 ALA A O 1
ATOM 833 N N . THR A 1 104 ? 26.617 9.577 -24.293 1.00 80.94 104 THR A N 1
ATOM 834 C CA . THR A 1 104 ? 27.111 10.870 -24.800 1.00 80.94 104 THR A CA 1
ATOM 835 C C . THR A 1 104 ? 28.623 10.857 -25.054 1.00 80.94 104 THR A C 1
ATOM 837 O O . THR A 1 104 ? 29.126 11.667 -25.832 1.00 80.94 104 THR A O 1
ATOM 840 N N . VAL A 1 105 ? 29.374 9.957 -24.407 1.00 78.94 105 VAL A N 1
ATOM 841 C CA . VAL A 1 105 ? 30.828 9.864 -24.584 1.00 78.94 105 VAL A CA 1
ATOM 842 C C . VAL A 1 105 ? 31.165 9.025 -25.830 1.00 78.94 105 VAL A C 1
ATOM 844 O O . VAL A 1 105 ? 30.635 7.927 -25.987 1.00 78.94 105 VAL A O 1
ATOM 847 N N . PRO A 1 106 ? 32.052 9.487 -26.731 1.00 61.09 106 PRO A N 1
ATOM 848 C CA . PRO A 1 106 ? 32.469 8.697 -27.884 1.00 61.09 106 PRO A CA 1
ATOM 849 C C . PRO A 1 106 ? 33.480 7.629 -27.437 1.00 61.09 106 PRO A C 1
ATOM 851 O O . PRO A 1 106 ? 34.692 7.841 -27.468 1.00 61.09 106 PRO A O 1
ATOM 854 N N . THR A 1 107 ? 32.997 6.479 -26.966 1.00 60.94 107 THR A N 1
ATOM 855 C CA . THR A 1 107 ? 33.839 5.327 -26.609 1.00 60.94 107 THR A CA 1
ATOM 856 C C . THR A 1 107 ? 34.119 4.459 -27.838 1.00 60.94 107 THR A C 1
ATOM 858 O O . THR A 1 107 ? 33.242 3.782 -28.369 1.00 60.94 107 THR A O 1
ATOM 861 N N . PHE A 1 108 ? 35.372 4.485 -28.298 1.00 63.78 108 PHE A N 1
ATOM 862 C CA . PHE A 1 108 ? 35.879 3.706 -29.431 1.00 63.78 108 PHE A CA 1
ATOM 863 C C . PHE A 1 108 ? 36.281 2.266 -29.047 1.00 63.78 108 PHE A C 1
ATOM 865 O O . PHE A 1 108 ? 36.934 2.062 -28.024 1.00 63.78 108 PHE A O 1
ATOM 872 N N . LYS A 1 109 ? 35.986 1.319 -29.961 1.00 59.03 109 LYS A N 1
ATOM 873 C CA . LYS A 1 109 ? 36.773 0.142 -30.429 1.00 59.03 109 LYS A CA 1
ATOM 874 C C . LYS A 1 109 ? 35.983 -1.176 -30.537 1.00 59.03 109 LYS A C 1
ATOM 876 O O . LYS A 1 109 ? 36.326 -1.973 -31.400 1.00 59.03 109 LYS A O 1
ATOM 881 N N . ASP A 1 110 ? 34.892 -1.345 -29.793 1.00 66.19 110 ASP A N 1
ATOM 882 C CA . ASP A 1 110 ? 33.865 -2.364 -30.067 1.00 66.19 110 ASP A CA 1
ATOM 883 C C . ASP A 1 110 ? 32.481 -1.798 -29.708 1.00 66.19 110 ASP A C 1
ATOM 885 O O . ASP A 1 110 ? 32.163 -1.545 -28.545 1.00 66.19 110 ASP A O 1
ATOM 889 N N . GLN A 1 111 ? 31.702 -1.456 -30.734 1.00 70.06 111 GLN A N 1
ATOM 890 C CA . GLN A 1 111 ? 30.457 -0.700 -30.578 1.00 70.06 111 GLN A CA 1
ATOM 891 C C . GLN A 1 111 ? 29.336 -1.582 -29.999 1.00 70.06 111 GLN A C 1
ATOM 893 O O . GLN A 1 111 ? 28.467 -1.077 -29.291 1.00 70.06 111 GLN A O 1
ATOM 898 N N . ASN A 1 112 ? 29.397 -2.896 -30.233 1.00 74.88 112 ASN A N 1
ATOM 899 C CA . ASN A 1 112 ? 28.376 -3.851 -29.808 1.00 74.88 112 ASN A CA 1
ATOM 900 C C . ASN A 1 112 ? 28.434 -4.126 -28.299 1.00 74.88 112 ASN A C 1
ATOM 902 O O . ASN A 1 112 ? 27.403 -4.009 -27.633 1.00 74.88 112 ASN A O 1
ATOM 906 N N . ASP A 1 113 ? 29.621 -4.377 -27.735 1.00 78.38 113 ASP A N 1
ATOM 907 C CA . ASP A 1 113 ? 29.786 -4.609 -26.292 1.00 78.38 113 ASP A CA 1
ATOM 908 C C . ASP A 1 113 ? 29.361 -3.385 -25.455 1.00 78.38 113 ASP A C 1
ATOM 910 O O . ASP A 1 113 ? 28.766 -3.506 -24.376 1.00 78.38 113 ASP A O 1
ATOM 914 N N . CYS A 1 114 ? 29.628 -2.177 -25.967 1.00 79.50 114 CYS A N 1
ATOM 915 C CA . CYS A 1 114 ? 29.240 -0.920 -25.326 1.00 79.50 114 CYS A CA 1
ATOM 916 C C . CYS A 1 114 ? 27.712 -0.736 -25.304 1.00 79.50 114 CYS A C 1
ATOM 918 O O . CYS A 1 114 ? 27.137 -0.424 -24.255 1.00 79.50 114 CYS A O 1
ATOM 920 N N . ILE A 1 115 ? 27.045 -0.978 -26.440 1.00 80.94 115 ILE A N 1
ATOM 921 C CA . ILE A 1 115 ? 25.583 -0.882 -26.567 1.00 80.94 115 ILE A CA 1
ATOM 922 C C . ILE A 1 115 ? 24.895 -1.896 -25.646 1.00 80.94 115 ILE A C 1
ATOM 924 O O . ILE A 1 115 ? 23.954 -1.537 -24.933 1.00 80.94 115 ILE A O 1
ATOM 928 N N . GLU A 1 116 ? 25.383 -3.138 -25.592 1.00 84.12 116 GLU A N 1
ATOM 929 C CA . GLU A 1 116 ? 24.809 -4.172 -24.728 1.00 84.12 116 GLU A CA 1
ATOM 930 C C . GLU A 1 116 ? 24.989 -3.841 -23.238 1.00 84.12 116 GLU A C 1
ATOM 932 O O . GLU A 1 116 ? 24.054 -3.968 -22.435 1.00 84.12 116 GLU A O 1
ATOM 937 N N . TYR A 1 117 ? 26.162 -3.330 -22.852 1.00 82.44 117 TYR A N 1
ATOM 938 C CA . TYR A 1 117 ? 26.395 -2.857 -21.491 1.00 82.44 117 TYR A CA 1
ATOM 939 C C . TYR A 1 117 ? 25.443 -1.711 -21.114 1.00 82.44 117 TYR A C 1
ATOM 941 O O . TYR A 1 117 ? 24.845 -1.736 -20.030 1.00 82.44 117 TYR A O 1
ATOM 949 N N . VAL A 1 118 ? 25.272 -0.725 -21.996 1.00 85.12 118 VAL A N 1
ATOM 950 C CA . VAL A 1 118 ? 24.356 0.408 -21.810 1.00 85.12 118 VAL A CA 1
ATOM 951 C C . VAL A 1 118 ? 22.911 -0.072 -21.656 1.00 85.12 118 VAL A C 1
ATOM 953 O O . VAL A 1 118 ? 22.259 0.274 -20.667 1.00 85.12 118 VAL A O 1
ATOM 956 N N . ALA A 1 119 ? 22.433 -0.933 -22.556 1.00 83.44 119 ALA A N 1
ATOM 957 C CA . ALA A 1 119 ? 21.080 -1.483 -22.515 1.00 83.44 119 ALA A CA 1
ATOM 958 C C . ALA A 1 119 ? 20.812 -2.262 -21.216 1.00 83.44 119 ALA A C 1
ATOM 960 O O . ALA A 1 119 ? 19.773 -2.086 -20.572 1.00 83.44 119 ALA A O 1
ATOM 961 N N . ARG A 1 120 ? 21.776 -3.074 -20.762 1.00 81.88 120 ARG A N 1
ATOM 962 C CA . ARG A 1 120 ? 21.653 -3.843 -19.515 1.00 81.88 120 ARG A CA 1
ATOM 963 C C . ARG A 1 120 ? 21.579 -2.947 -18.279 1.00 81.88 120 ARG A C 1
ATOM 965 O O . ARG A 1 120 ? 20.804 -3.229 -17.363 1.00 81.88 120 ARG A O 1
ATOM 972 N N . ASN A 1 121 ? 22.373 -1.878 -18.229 1.00 81.62 121 ASN A N 1
ATOM 973 C CA . ASN A 1 121 ? 22.324 -0.917 -17.125 1.00 81.62 121 ASN A CA 1
ATOM 974 C C . ASN A 1 121 ? 21.030 -0.094 -17.139 1.00 81.62 121 ASN A C 1
ATOM 976 O O . ASN A 1 121 ? 20.460 0.146 -16.076 1.00 81.62 121 ASN A O 1
ATOM 980 N N . LEU A 1 122 ? 20.528 0.263 -18.324 1.00 84.75 122 LEU A N 1
ATOM 981 C CA . LEU A 1 122 ? 19.255 0.963 -18.484 1.00 84.75 122 LEU A CA 1
ATOM 982 C C . LEU A 1 122 ? 18.090 0.106 -17.978 1.00 84.75 122 LEU A C 1
ATOM 984 O O . LEU A 1 122 ? 17.255 0.576 -17.208 1.00 84.75 122 LEU A O 1
ATOM 988 N N . ASN A 1 123 ? 18.079 -1.178 -18.346 1.00 83.12 123 ASN A N 1
ATOM 989 C CA . ASN A 1 123 ? 17.047 -2.115 -17.917 1.00 83.12 123 ASN A CA 1
ATOM 990 C C . ASN A 1 123 ? 17.078 -2.341 -16.393 1.00 83.12 123 ASN A C 1
ATOM 992 O O . ASN A 1 123 ? 16.037 -2.374 -15.737 1.00 83.12 123 ASN A O 1
ATOM 996 N N . ARG A 1 124 ? 18.276 -2.408 -15.792 1.00 78.38 124 ARG A N 1
ATOM 997 C CA . ARG A 1 124 ? 18.425 -2.443 -14.326 1.00 78.38 124 ARG A CA 1
ATOM 998 C C . ARG A 1 124 ? 17.915 -1.167 -13.657 1.00 78.38 124 ARG A C 1
ATOM 1000 O O . ARG A 1 124 ? 17.210 -1.268 -12.656 1.00 78.38 124 ARG A O 1
ATOM 1007 N N . GLY A 1 125 ? 18.215 0.006 -14.217 1.00 83.94 125 GLY A N 1
ATOM 1008 C CA . GLY A 1 125 ? 17.661 1.282 -13.757 1.00 83.94 125 GLY A CA 1
ATOM 1009 C C . GLY A 1 125 ? 16.131 1.279 -13.779 1.00 83.94 125 GLY A C 1
ATOM 1010 O O . GLY A 1 125 ? 15.501 1.576 -12.766 1.00 83.94 125 GLY A O 1
ATOM 1011 N N . SER A 1 126 ? 15.538 0.816 -14.882 1.00 82.81 126 SER A N 1
ATOM 1012 C CA . SER A 1 126 ? 14.081 0.704 -15.049 1.00 82.81 126 SER A CA 1
ATOM 1013 C C . SER A 1 126 ? 13.424 -0.242 -14.050 1.00 82.81 126 SER A C 1
ATOM 1015 O O . SER A 1 126 ? 12.326 0.033 -13.553 1.00 82.81 126 SER A O 1
ATOM 1017 N N . PHE A 1 127 ? 14.095 -1.346 -13.720 1.00 82.31 127 PHE A N 1
ATOM 1018 C CA . PHE A 1 127 ? 13.630 -2.268 -12.692 1.00 82.31 127 PHE A CA 1
ATOM 1019 C C . PHE A 1 127 ? 13.605 -1.603 -11.309 1.00 82.31 127 PHE A C 1
ATOM 1021 O O . PHE A 1 127 ? 12.581 -1.645 -10.624 1.00 82.31 127 PHE A O 1
ATOM 1028 N N . PHE A 1 128 ? 14.694 -0.932 -10.915 1.00 83.50 128 PHE A N 1
ATOM 1029 C CA . PHE A 1 128 ? 14.749 -0.212 -9.640 1.00 83.50 128 PHE A CA 1
ATOM 1030 C C . PHE A 1 128 ? 13.739 0.936 -9.581 1.00 83.50 128 PHE A C 1
ATOM 1032 O O . PHE A 1 128 ? 13.108 1.127 -8.549 1.00 83.50 128 PHE A O 1
ATOM 1039 N N . TRP A 1 129 ? 13.517 1.660 -10.678 1.00 83.56 129 TRP A N 1
ATOM 1040 C CA . TRP A 1 129 ? 12.510 2.719 -10.735 1.00 83.56 129 TRP A CA 1
ATOM 1041 C C . TRP A 1 129 ? 11.109 2.188 -10.421 1.00 83.56 129 TRP A C 1
ATOM 1043 O O . TRP A 1 129 ? 10.411 2.705 -9.548 1.00 83.56 129 TRP A O 1
ATOM 1053 N N . SER A 1 130 ? 10.739 1.090 -11.081 1.00 81.56 130 SER A N 1
ATOM 1054 C CA . SER A 1 130 ? 9.440 0.440 -10.901 1.00 81.56 130 SER A CA 1
ATOM 1055 C C . SER A 1 130 ? 9.281 -0.111 -9.480 1.00 81.56 130 SER A C 1
ATOM 1057 O O . SER A 1 130 ? 8.221 0.021 -8.869 1.00 81.56 130 SER A O 1
ATOM 1059 N N . LEU A 1 131 ? 10.347 -0.692 -8.919 1.00 80.62 131 LEU A N 1
ATOM 1060 C CA . LEU A 1 131 ? 10.358 -1.204 -7.549 1.00 80.62 131 LEU A CA 1
ATOM 1061 C C . LEU A 1 131 ? 10.220 -0.079 -6.513 1.00 80.62 131 LEU A C 1
ATOM 1063 O O . LEU A 1 131 ? 9.439 -0.211 -5.571 1.00 80.62 131 LEU A O 1
ATOM 1067 N N . GLY A 1 132 ? 10.942 1.030 -6.697 1.00 85.56 132 GLY A N 1
ATOM 1068 C CA . GLY A 1 132 ? 10.878 2.199 -5.823 1.00 85.56 132 GLY A CA 1
ATOM 1069 C C . GLY A 1 132 ? 9.477 2.798 -5.800 1.00 85.56 132 GLY A C 1
ATOM 1070 O O . GLY A 1 132 ? 8.912 3.012 -4.727 1.00 85.56 132 GLY A O 1
ATOM 1071 N N . LEU A 1 133 ? 8.865 2.961 -6.973 1.00 83.19 133 LEU A N 1
ATOM 1072 C CA . LEU A 1 133 ? 7.503 3.467 -7.111 1.00 83.19 133 LEU A CA 1
ATOM 1073 C C . LEU A 1 133 ? 6.466 2.538 -6.447 1.00 83.19 133 LEU A C 1
ATOM 1075 O O . LEU A 1 133 ? 5.606 3.001 -5.703 1.00 83.19 133 LEU A O 1
ATOM 1079 N N . ARG A 1 134 ? 6.588 1.215 -6.619 1.00 83.06 134 ARG A N 1
ATOM 1080 C CA . ARG A 1 134 ? 5.703 0.235 -5.957 1.00 83.06 134 ARG A CA 1
ATOM 1081 C C . ARG A 1 134 ? 5.863 0.221 -4.437 1.00 83.06 134 ARG A C 1
ATOM 1083 O O . ARG A 1 134 ? 4.867 0.162 -3.719 1.00 83.06 134 ARG A O 1
ATOM 1090 N N . ALA A 1 135 ? 7.093 0.319 -3.938 1.00 84.94 135 ALA A N 1
ATOM 1091 C CA . ALA A 1 135 ? 7.360 0.422 -2.505 1.00 84.94 135 ALA A CA 1
ATOM 1092 C C . ALA A 1 135 ? 6.770 1.709 -1.898 1.00 84.94 135 ALA A C 1
ATOM 1094 O O . ALA A 1 135 ? 6.290 1.682 -0.766 1.00 84.94 135 ALA A O 1
ATOM 1095 N N . PHE A 1 136 ? 6.733 2.811 -2.658 1.00 86.75 136 PHE A N 1
ATOM 1096 C CA . PHE A 1 136 ? 6.093 4.058 -2.229 1.00 86.75 136 PHE A CA 1
ATOM 1097 C C . PHE A 1 136 ? 4.594 3.859 -1.981 1.00 86.75 136 PHE A C 1
ATOM 1099 O O . PHE A 1 136 ? 4.067 4.241 -0.936 1.00 86.75 136 PHE A O 1
ATOM 1106 N N . TYR A 1 137 ? 3.913 3.199 -2.921 1.00 84.69 137 TYR A N 1
ATOM 1107 C CA . TYR A 1 137 ? 2.479 2.932 -2.839 1.00 84.69 137 TYR A CA 1
ATOM 1108 C C . TYR A 1 137 ? 2.089 2.078 -1.626 1.00 84.69 137 TYR A C 1
ATOM 1110 O O . TYR A 1 137 ? 1.016 2.285 -1.060 1.00 84.69 137 TYR A O 1
ATOM 1118 N N . MET A 1 138 ? 2.973 1.184 -1.168 1.00 81.94 138 MET A N 1
ATOM 1119 C CA . MET A 1 138 ? 2.756 0.362 0.031 1.00 81.94 138 MET A CA 1
ATOM 1120 C C . MET A 1 138 ? 2.737 1.170 1.338 1.00 81.94 138 MET A C 1
ATOM 1122 O O . MET A 1 138 ? 2.216 0.685 2.341 1.00 81.94 138 MET A O 1
ATOM 1126 N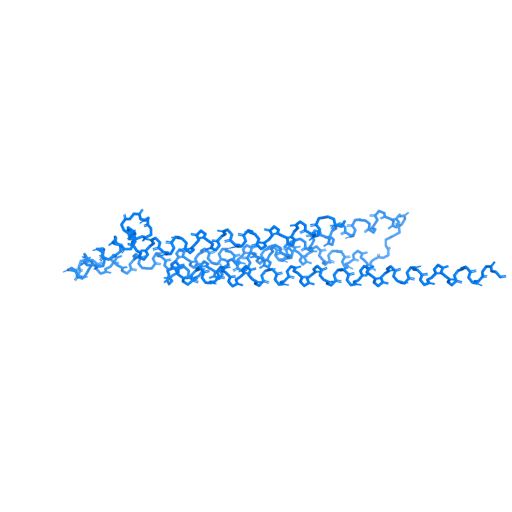 N . SER A 1 139 ? 3.237 2.410 1.345 1.00 89.19 139 SER A N 1
ATOM 1127 C CA . SER A 1 139 ? 3.166 3.284 2.523 1.00 89.19 139 SER A CA 1
ATOM 1128 C C . SER A 1 139 ? 1.731 3.724 2.851 1.00 89.19 139 SER A C 1
ATOM 1130 O O . SER A 1 139 ? 1.357 3.813 4.022 1.00 89.19 139 SER A O 1
ATOM 1132 N N . PHE A 1 140 ? 0.885 3.923 1.833 1.00 86.44 140 PHE A N 1
ATOM 1133 C CA . PHE A 1 140 ? -0.494 4.387 2.022 1.00 86.44 140 PHE A CA 1
ATOM 1134 C C . PHE A 1 140 ? -1.366 3.385 2.808 1.00 86.44 140 PHE A C 1
ATOM 1136 O O . PHE A 1 140 ? -1.955 3.791 3.812 1.00 86.44 140 PHE A O 1
ATOM 1143 N N . PRO A 1 141 ? -1.422 2.081 2.463 1.00 86.88 141 PRO A N 1
ATOM 1144 C CA . PRO A 1 141 ? -2.126 1.087 3.278 1.00 86.88 141 PRO A CA 1
ATOM 1145 C C . PRO A 1 141 ? -1.612 0.991 4.722 1.00 86.88 141 PRO A C 1
ATOM 1147 O O . PRO A 1 141 ? -2.412 0.828 5.644 1.00 86.88 141 PRO A O 1
ATOM 1150 N N . LEU A 1 142 ? -0.295 1.119 4.935 1.00 87.19 142 LEU A N 1
ATOM 1151 C CA . LEU A 1 142 ? 0.320 1.063 6.269 1.00 87.19 142 LEU A CA 1
ATOM 1152 C C . LEU A 1 142 ? -0.085 2.255 7.141 1.00 87.19 142 LEU A C 1
ATOM 1154 O O . LEU A 1 142 ? -0.298 2.087 8.343 1.00 87.19 142 LEU A O 1
ATOM 1158 N N . PHE A 1 143 ? -0.247 3.433 6.537 1.00 86.75 143 PHE A N 1
ATOM 1159 C CA . PHE A 1 143 ? -0.804 4.604 7.206 1.00 86.75 143 PHE A CA 1
ATOM 1160 C C . PHE A 1 143 ? -2.291 4.413 7.537 1.00 86.75 143 PHE A C 1
ATOM 1162 O O . PHE A 1 143 ? -2.709 4.663 8.666 1.00 86.75 143 PHE A O 1
ATOM 1169 N N . LEU A 1 144 ? -3.095 3.907 6.591 1.00 86.12 144 LEU A N 1
ATOM 1170 C CA . LEU A 1 144 ? -4.543 3.722 6.782 1.00 86.12 144 LEU A CA 1
ATOM 1171 C C . LEU A 1 144 ? -4.894 2.626 7.800 1.00 86.12 144 LEU A C 1
ATOM 1173 O O . LEU A 1 144 ? -6.022 2.606 8.298 1.00 86.12 144 LEU A O 1
ATOM 1177 N N . TRP A 1 145 ? -3.934 1.774 8.173 1.00 83.25 145 TRP A N 1
ATOM 1178 C CA . TRP A 1 145 ? -4.078 0.793 9.253 1.00 83.25 145 TRP A CA 1
ATOM 1179 C C . TRP A 1 145 ? -4.570 1.434 10.561 1.00 83.25 145 TRP A C 1
ATOM 1181 O O . TRP A 1 145 ? -5.328 0.806 11.303 1.00 83.25 145 TRP A O 1
ATOM 1191 N N . ILE A 1 146 ? -4.208 2.694 10.836 1.00 82.38 146 ILE A N 1
ATOM 1192 C CA . ILE A 1 146 ? -4.626 3.424 12.045 1.00 82.38 146 ILE A CA 1
ATOM 1193 C C . ILE A 1 146 ? -6.151 3.483 12.223 1.00 82.38 146 ILE A C 1
ATOM 1195 O O . ILE A 1 146 ? -6.648 3.404 13.345 1.00 82.38 146 ILE A O 1
ATOM 1199 N N . PHE A 1 147 ? -6.898 3.566 11.120 1.00 81.50 147 PHE A N 1
ATOM 1200 C CA . PHE A 1 147 ? -8.361 3.640 11.117 1.00 81.50 147 PHE A CA 1
ATOM 1201 C C . PHE A 1 147 ? -9.022 2.252 11.144 1.00 81.50 147 PHE A C 1
ATOM 1203 O O . PHE A 1 147 ? -10.242 2.136 11.266 1.00 81.50 147 PHE A O 1
ATOM 1210 N N . GLY A 1 148 ? -8.220 1.191 11.056 1.00 81.38 148 GLY A N 1
ATOM 1211 C CA . GLY A 1 148 ? -8.641 -0.198 11.134 1.00 81.38 148 GLY A CA 1
ATOM 1212 C C . GLY A 1 148 ? -8.525 -0.969 9.813 1.00 81.38 148 GLY A C 1
ATOM 1213 O O . GLY A 1 148 ? -8.076 -0.442 8.795 1.00 81.38 148 GLY A O 1
ATOM 1214 N N . PRO A 1 149 ? -8.956 -2.244 9.809 1.00 78.25 149 PRO A N 1
ATOM 1215 C CA . PRO A 1 149 ? -8.775 -3.143 8.665 1.00 78.25 149 PRO A CA 1
ATOM 1216 C C . PRO A 1 149 ? -9.605 -2.764 7.427 1.00 78.25 149 PRO A C 1
ATOM 1218 O O . PRO A 1 149 ? -9.227 -3.089 6.307 1.00 78.25 149 PRO A O 1
ATOM 1221 N N . ILE A 1 150 ? -10.741 -2.083 7.620 1.00 80.06 150 ILE A N 1
ATOM 1222 C CA . ILE A 1 150 ? -11.688 -1.732 6.547 1.00 80.06 150 ILE A CA 1
ATOM 1223 C C . ILE A 1 150 ? -11.096 -0.681 5.585 1.00 80.06 150 ILE A C 1
ATOM 1225 O O . ILE A 1 150 ?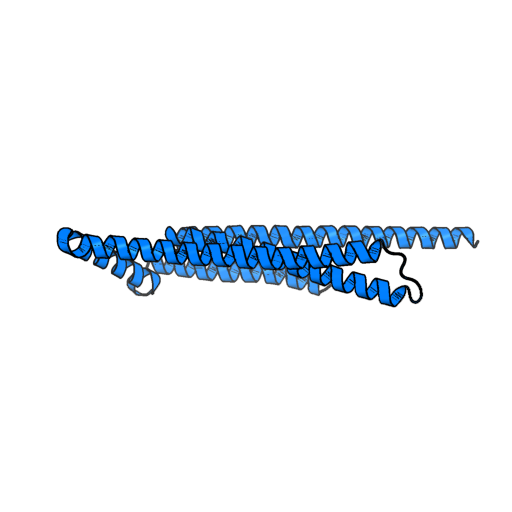 -11.018 -0.961 4.390 1.00 80.06 150 ILE A O 1
ATOM 1229 N N . PRO A 1 151 ? -10.637 0.502 6.048 1.00 85.06 151 PRO A N 1
ATOM 1230 C CA . PRO A 1 151 ? -10.000 1.484 5.165 1.00 85.06 151 PRO A CA 1
ATOM 1231 C C . PRO A 1 151 ? -8.691 0.972 4.546 1.00 85.06 151 PRO A C 1
ATOM 1233 O O . PRO A 1 151 ? -8.414 1.274 3.386 1.00 85.06 151 PRO A O 1
ATOM 1236 N N . MET A 1 152 ? -7.924 0.143 5.266 1.00 85.38 152 MET A N 1
ATOM 1237 C CA . MET A 1 152 ? -6.756 -0.550 4.709 1.00 85.38 152 MET A CA 1
ATOM 1238 C C . MET A 1 152 ? -7.144 -1.416 3.498 1.00 85.38 152 MET A C 1
ATOM 1240 O O . MET A 1 152 ? -6.483 -1.350 2.464 1.00 85.38 152 MET A O 1
ATOM 1244 N N . PHE A 1 153 ? -8.237 -2.179 3.594 1.00 81.69 153 PHE A N 1
ATOM 1245 C CA . PHE A 1 153 ? -8.718 -3.027 2.502 1.00 81.69 153 PHE A CA 1
ATOM 1246 C C . PHE A 1 153 ? -9.110 -2.221 1.257 1.00 81.69 153 PHE A C 1
ATOM 1248 O O . PHE A 1 153 ? -8.659 -2.540 0.157 1.00 81.69 153 PHE A O 1
ATOM 1255 N N . VAL A 1 154 ? -9.890 -1.146 1.427 1.00 84.56 154 VAL A N 1
ATOM 1256 C CA . VAL A 1 154 ? -10.297 -0.271 0.311 1.00 84.56 154 VAL A CA 1
ATOM 1257 C C . VAL A 1 154 ? -9.072 0.308 -0.401 1.00 84.56 154 VAL A C 1
ATOM 1259 O O . VAL A 1 154 ? -9.007 0.300 -1.630 1.00 84.56 154 VAL A O 1
ATOM 1262 N N . CYS A 1 155 ? -8.071 0.748 0.366 1.00 86.56 155 CYS A N 1
ATOM 1263 C CA . CYS A 1 155 ? -6.815 1.251 -0.180 1.00 86.56 155 CYS A CA 1
ATOM 1264 C C . CYS A 1 155 ? -6.048 0.175 -0.956 1.00 86.56 155 CYS A C 1
ATOM 1266 O O . CYS A 1 155 ? -5.601 0.444 -2.067 1.00 86.56 155 CYS A O 1
ATOM 1268 N N . CYS A 1 156 ? -5.949 -1.052 -0.432 1.00 85.12 156 CYS A N 1
ATOM 1269 C CA . CYS A 1 156 ? -5.318 -2.168 -1.139 1.00 85.12 156 CYS A CA 1
ATOM 1270 C C . CYS A 1 156 ? -6.005 -2.459 -2.482 1.00 85.12 156 CYS A C 1
ATOM 1272 O O . CYS A 1 156 ? -5.318 -2.585 -3.492 1.00 85.12 156 CYS A O 1
ATOM 1274 N N . CYS A 1 157 ? -7.340 -2.512 -2.525 1.00 83.69 157 CYS A N 1
ATOM 1275 C CA . CYS A 1 157 ? -8.084 -2.723 -3.772 1.00 83.69 157 CYS A CA 1
ATOM 1276 C C . CYS A 1 157 ? -7.851 -1.599 -4.788 1.00 83.69 157 CYS A C 1
ATOM 1278 O O . CYS A 1 157 ? -7.560 -1.871 -5.952 1.00 83.69 157 CYS A O 1
ATOM 1280 N N . MET A 1 158 ? -7.939 -0.340 -4.349 1.00 84.31 158 MET A N 1
ATOM 1281 C CA . MET A 1 158 ? -7.676 0.818 -5.205 1.00 84.31 158 MET A CA 1
ATOM 1282 C C . MET A 1 158 ? -6.236 0.812 -5.725 1.00 84.31 158 MET A C 1
ATOM 1284 O O . MET A 1 158 ? -6.003 1.090 -6.898 1.00 84.31 158 MET A O 1
ATOM 1288 N N . MET A 1 159 ? -5.268 0.454 -4.881 1.00 84.19 159 MET A N 1
ATOM 1289 C CA . MET A 1 159 ? -3.865 0.435 -5.267 1.00 84.19 159 MET A CA 1
ATOM 1290 C C . MET A 1 159 ? -3.566 -0.686 -6.263 1.00 84.19 159 MET A C 1
ATOM 1292 O O . MET A 1 159 ? -2.897 -0.452 -7.259 1.00 84.19 159 MET A O 1
ATOM 1296 N N . ILE A 1 160 ? -4.142 -1.872 -6.070 1.00 82.56 160 ILE A N 1
ATOM 1297 C CA . ILE A 1 160 ? -4.080 -2.978 -7.033 1.00 82.56 160 ILE A CA 1
ATOM 1298 C C . ILE A 1 160 ? -4.638 -2.553 -8.404 1.00 82.56 160 ILE A C 1
ATOM 1300 O O . ILE A 1 160 ? -4.015 -2.825 -9.430 1.00 82.56 160 ILE A O 1
ATOM 1304 N N . PHE A 1 161 ? -5.770 -1.841 -8.430 1.00 80.94 161 PHE A N 1
ATOM 1305 C CA . PHE A 1 161 ? -6.345 -1.300 -9.665 1.00 80.94 161 PHE A CA 1
ATOM 1306 C C . PHE A 1 161 ? -5.419 -0.273 -10.339 1.00 80.94 161 PHE A C 1
ATOM 1308 O O . PHE A 1 161 ? -5.182 -0.353 -11.545 1.00 80.94 161 PHE A O 1
ATOM 1315 N N . LEU A 1 162 ? -4.846 0.655 -9.565 1.00 79.56 162 LEU A N 1
ATOM 1316 C CA . LEU A 1 162 ? -3.885 1.638 -10.073 1.00 79.56 162 LEU A CA 1
ATOM 1317 C C . LEU A 1 162 ? -2.617 0.974 -10.620 1.00 79.56 162 LEU A C 1
ATOM 1319 O O . LEU A 1 162 ? -2.159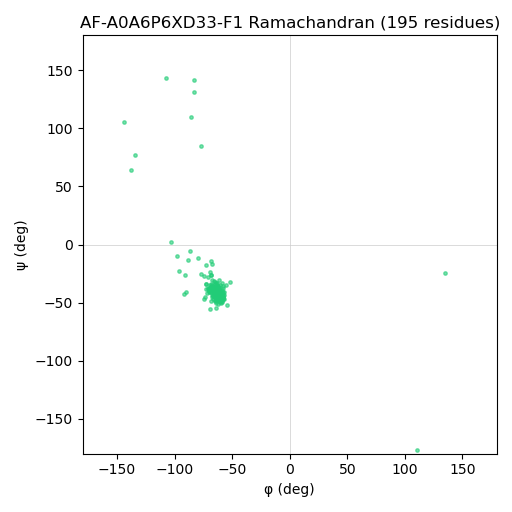 1.354 -11.694 1.00 79.56 162 LEU A O 1
ATOM 1323 N N . LEU A 1 163 ? -2.071 -0.030 -9.925 1.00 78.50 163 LEU A N 1
AT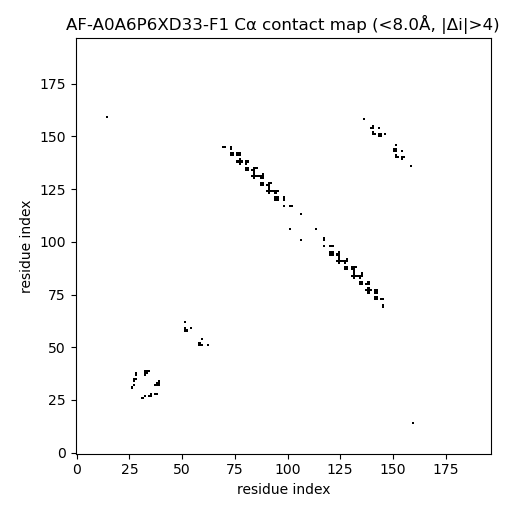OM 1324 C CA . LEU A 1 163 ? -0.902 -0.782 -10.388 1.00 78.50 163 LEU A CA 1
ATOM 1325 C C . LEU A 1 163 ? -1.203 -1.530 -11.684 1.00 78.50 163 LEU A C 1
ATOM 1327 O O . LEU A 1 163 ? -0.384 -1.501 -12.595 1.00 78.50 163 LEU A O 1
ATOM 1331 N N . TYR A 1 164 ? -2.378 -2.153 -11.794 1.00 80.25 164 TYR A N 1
ATOM 1332 C CA . TYR A 1 164 ? -2.794 -2.801 -13.033 1.00 80.25 164 TYR A CA 1
ATOM 1333 C C . TYR A 1 164 ? -2.860 -1.809 -14.192 1.00 80.25 164 TYR A C 1
ATOM 1335 O O . TYR A 1 164 ? -2.345 -2.096 -15.271 1.00 80.25 164 TYR A O 1
ATOM 1343 N N . PHE A 1 165 ? -3.450 -0.632 -13.975 1.00 77.12 165 PHE A N 1
ATOM 1344 C CA . PHE A 1 165 ? -3.524 0.394 -15.010 1.00 77.12 165 PHE A CA 1
ATOM 1345 C C . PHE A 1 165 ? -2.138 0.935 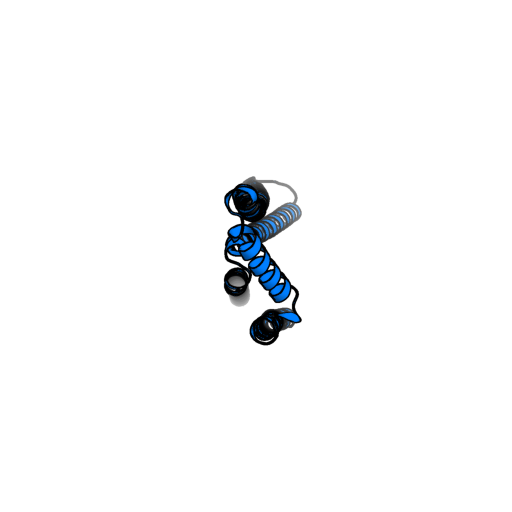-15.382 1.00 77.12 165 PHE A C 1
ATOM 1347 O O . PHE A 1 165 ? -1.849 1.111 -16.565 1.00 77.12 165 PHE A O 1
ATOM 1354 N N . LEU A 1 166 ? -1.263 1.148 -14.395 1.00 72.81 166 LEU A N 1
ATOM 1355 C CA . LEU A 1 166 ? 0.109 1.607 -14.604 1.00 72.81 166 LEU A CA 1
ATOM 1356 C C . LEU A 1 166 ? 0.921 0.586 -15.419 1.00 72.81 166 LEU A C 1
ATOM 1358 O O . LEU A 1 166 ? 1.477 0.941 -16.457 1.00 72.81 166 LEU A O 1
ATOM 1362 N N . ASP A 1 167 ? 0.919 -0.684 -15.004 1.00 75.06 167 ASP A N 1
ATOM 1363 C CA . ASP A 1 167 ? 1.633 -1.769 -15.688 1.00 75.06 167 ASP A CA 1
ATOM 1364 C C . ASP A 1 167 ? 1.055 -2.019 -17.094 1.00 75.06 167 ASP A C 1
ATOM 1366 O O . ASP A 1 167 ? 1.795 -2.212 -18.064 1.00 75.06 167 ASP A O 1
ATOM 1370 N N . THR A 1 168 ? -0.272 -1.942 -17.238 1.00 72.94 168 THR A N 1
ATOM 1371 C CA . THR A 1 168 ? -0.945 -2.067 -18.538 1.00 72.94 168 THR A CA 1
ATOM 1372 C C . THR A 1 168 ? -0.568 -0.914 -19.464 1.00 72.94 168 THR A C 1
ATOM 1374 O O . THR A 1 168 ? -0.242 -1.161 -20.625 1.00 72.94 168 THR A O 1
ATOM 1377 N N . THR A 1 169 ? -0.529 0.326 -18.965 1.00 73.31 169 THR A N 1
ATOM 1378 C CA . THR A 1 169 ? -0.142 1.509 -19.752 1.00 73.31 169 THR A CA 1
ATOM 1379 C C . THR A 1 169 ? 1.284 1.370 -20.282 1.00 73.31 169 THR A C 1
ATOM 1381 O O . THR A 1 169 ? 1.526 1.593 -21.468 1.00 73.31 169 THR A O 1
ATOM 1384 N N . THR A 1 170 ? 2.228 0.913 -19.454 1.00 70.12 170 THR A N 1
ATOM 1385 C CA . THR A 1 170 ? 3.601 0.627 -19.902 1.00 70.12 170 THR A CA 1
ATOM 1386 C C . THR A 1 170 ? 3.633 -0.467 -20.974 1.00 70.12 170 THR A C 1
ATOM 1388 O O . THR A 1 170 ? 4.356 -0.350 -21.968 1.00 70.12 170 THR A O 1
ATOM 1391 N N . SER A 1 171 ? 2.827 -1.522 -20.818 1.00 68.44 171 SER A N 1
ATOM 1392 C CA . SER A 1 171 ? 2.765 -2.626 -21.783 1.00 68.44 171 SER A CA 1
ATOM 1393 C C . SER A 1 171 ? 2.170 -2.219 -23.139 1.00 68.44 171 SER A C 1
ATOM 1395 O O . SER A 1 171 ? 2.656 -2.683 -24.174 1.00 68.44 171 SER A O 1
ATOM 1397 N N . PHE A 1 172 ? 1.169 -1.334 -23.133 1.00 72.81 172 PHE A N 1
ATOM 1398 C CA . PHE A 1 172 ? 0.504 -0.814 -24.324 1.00 72.81 172 PHE A CA 1
ATOM 1399 C C . PHE A 1 172 ? 1.445 0.082 -25.130 1.00 72.81 172 PHE A C 1
ATOM 1401 O O . PHE A 1 172 ? 1.634 -0.140 -26.325 1.00 72.81 172 PHE A O 1
ATOM 1408 N N . THR A 1 173 ? 2.120 1.021 -24.461 1.00 72.75 173 THR A N 1
ATOM 1409 C CA . THR A 1 173 ? 3.124 1.894 -25.088 1.00 72.75 173 THR A CA 1
ATOM 1410 C C . THR A 1 173 ? 4.237 1.085 -25.756 1.00 72.75 173 THR A C 1
ATOM 1412 O O . THR A 1 173 ? 4.640 1.385 -26.879 1.00 72.75 173 THR A O 1
ATOM 1415 N N . ARG A 1 174 ? 4.699 0.009 -25.106 1.00 73.25 174 ARG A N 1
ATOM 1416 C CA . ARG A 1 174 ? 5.702 -0.902 -25.676 1.00 73.25 174 ARG A CA 1
ATOM 1417 C C . ARG A 1 174 ? 5.207 -1.605 -26.943 1.00 73.25 174 ARG A C 1
ATOM 1419 O O . ARG A 1 174 ? 5.977 -1.755 -27.887 1.00 73.25 174 ARG A O 1
ATOM 1426 N N . ASP A 1 175 ? 3.955 -2.063 -26.963 1.00 77.12 175 ASP A N 1
ATOM 1427 C CA . ASP A 1 175 ? 3.381 -2.746 -28.130 1.00 77.12 175 ASP A CA 1
ATOM 1428 C C . ASP A 1 175 ? 3.269 -1.808 -29.336 1.00 77.12 175 ASP A C 1
ATOM 1430 O O . ASP A 1 175 ? 3.650 -2.177 -30.447 1.00 77.12 175 ASP A O 1
ATOM 1434 N N . LEU A 1 176 ? 2.839 -0.568 -29.090 1.00 80.25 176 LEU A N 1
ATOM 1435 C CA . LEU A 1 176 ? 2.725 0.467 -30.112 1.00 80.25 176 LEU A CA 1
ATOM 1436 C C . LEU A 1 176 ? 4.087 0.801 -30.740 1.00 80.25 176 LEU A C 1
ATOM 1438 O O . LEU A 1 176 ? 4.212 0.843 -31.961 1.00 80.25 176 LEU A O 1
ATOM 1442 N N . HIS A 1 177 ? 5.123 0.951 -29.911 1.00 81.50 177 HIS A N 1
ATOM 1443 C CA . HIS A 1 177 ? 6.486 1.224 -30.371 1.00 81.50 177 HIS A CA 1
ATOM 1444 C C . HIS A 1 177 ? 7.098 0.041 -31.140 1.00 81.50 177 HIS A C 1
ATOM 1446 O O . HIS A 1 177 ? 7.876 0.217 -32.074 1.00 81.50 177 HIS A O 1
ATOM 1452 N N . CYS A 1 178 ? 6.771 -1.194 -30.756 1.00 80.19 178 CYS A N 1
ATOM 1453 C CA . CYS A 1 178 ? 7.247 -2.375 -31.473 1.00 80.19 178 CYS A CA 1
ATOM 1454 C C . CYS A 1 178 ? 6.565 -2.503 -32.846 1.00 80.19 178 CYS A C 1
ATOM 1456 O O . CYS A 1 178 ? 7.219 -2.856 -33.827 1.00 80.19 178 CYS A O 1
ATOM 1458 N N . LYS A 1 179 ? 5.271 -2.154 -32.932 1.00 83.94 179 LYS A N 1
ATOM 1459 C CA . LYS A 1 179 ? 4.552 -2.044 -34.208 1.00 83.94 179 LYS A CA 1
ATOM 1460 C C . LYS A 1 179 ? 5.163 -0.990 -35.126 1.00 83.94 179 LYS A C 1
ATOM 1462 O O . LYS A 1 179 ? 5.416 -1.321 -36.277 1.00 83.94 179 LYS A O 1
ATOM 1467 N N . SER A 1 180 ? 5.453 0.212 -34.624 1.00 83.56 180 SER A N 1
ATOM 1468 C CA . SER A 1 180 ? 6.015 1.284 -35.456 1.00 83.56 180 SER A CA 1
ATOM 1469 C C . SER A 1 180 ? 7.385 0.915 -36.032 1.00 83.56 180 SER A C 1
ATOM 1471 O O . SER A 1 180 ? 7.594 1.070 -37.228 1.00 83.56 180 SER A O 1
ATOM 1473 N N . ILE A 1 181 ? 8.286 0.333 -35.224 1.00 87.44 181 ILE A N 1
ATOM 1474 C CA . ILE A 1 181 ? 9.594 -0.154 -35.708 1.00 87.44 181 ILE A CA 1
ATOM 1475 C C . ILE A 1 181 ? 9.407 -1.214 -36.798 1.00 87.44 181 ILE A C 1
ATOM 1477 O O . ILE A 1 181 ? 10.127 -1.228 -37.794 1.00 87.44 181 ILE A O 1
ATOM 1481 N N . LYS A 1 182 ? 8.452 -2.134 -36.611 1.00 88.69 182 LYS A N 1
ATOM 1482 C CA . LYS A 1 182 ? 8.185 -3.189 -37.591 1.00 88.69 182 LYS A CA 1
ATOM 1483 C C . LYS A 1 182 ? 7.646 -2.616 -38.905 1.00 88.69 182 LYS A C 1
ATOM 1485 O O . LYS A 1 182 ? 8.052 -3.082 -39.962 1.00 88.69 182 LYS A O 1
ATOM 1490 N N . GLU A 1 183 ? 6.743 -1.641 -38.843 1.00 88.31 183 GLU A N 1
ATOM 1491 C CA . GLU A 1 183 ? 6.214 -0.946 -40.024 1.00 88.31 183 GLU A CA 1
ATOM 1492 C C . GLU A 1 183 ? 7.317 -0.188 -40.771 1.00 88.31 183 GLU A C 1
ATOM 1494 O O . GLU A 1 183 ? 7.413 -0.305 -41.989 1.00 88.31 183 GLU A O 1
ATOM 1499 N N . GLU A 1 184 ? 8.199 0.501 -40.046 1.00 88.69 184 GLU A N 1
ATOM 1500 C CA . GLU A 1 184 ? 9.351 1.212 -40.608 1.00 88.69 184 GLU A CA 1
ATOM 1501 C C . GLU A 1 184 ? 10.351 0.251 -41.278 1.00 88.69 184 GLU A C 1
ATOM 1503 O O . GLU A 1 184 ? 10.810 0.498 -42.392 1.00 88.69 184 GLU A O 1
ATOM 1508 N N . ALA A 1 185 ? 10.629 -0.902 -40.660 1.00 87.81 185 ALA A N 1
ATOM 1509 C CA . ALA A 1 185 ? 11.481 -1.936 -41.248 1.00 87.81 185 ALA A CA 1
ATOM 1510 C C . ALA A 1 185 ? 10.888 -2.529 -42.539 1.00 87.81 185 ALA A C 1
ATOM 1512 O O . ALA A 1 185 ? 11.618 -2.733 -43.505 1.00 87.81 185 ALA A O 1
ATOM 1513 N N . ILE A 1 186 ? 9.573 -2.779 -42.572 1.00 90.31 186 ILE A N 1
ATOM 1514 C CA . ILE A 1 186 ? 8.879 -3.274 -43.772 1.00 90.31 186 ILE A CA 1
ATOM 1515 C C . ILE A 1 186 ? 8.912 -2.220 -44.887 1.00 90.31 186 ILE A C 1
ATOM 1517 O O . ILE A 1 186 ? 9.144 -2.571 -46.041 1.00 90.31 186 ILE A O 1
ATOM 1521 N N . ALA A 1 187 ? 8.704 -0.942 -44.561 1.00 88.81 187 ALA A N 1
ATOM 1522 C CA . ALA A 1 187 ? 8.750 0.145 -45.538 1.00 88.81 187 ALA A CA 1
ATOM 1523 C C . ALA A 1 187 ? 10.133 0.264 -46.203 1.00 88.81 187 ALA A C 1
ATOM 1525 O O . ALA A 1 187 ? 10.218 0.311 -47.430 1.00 88.81 187 ALA A O 1
ATOM 1526 N N . ASN A 1 188 ? 11.205 0.217 -45.406 1.00 86.00 188 ASN A N 1
ATOM 1527 C CA . ASN A 1 188 ? 12.581 0.281 -45.909 1.00 86.00 188 ASN A CA 1
ATOM 1528 C C . ASN A 1 188 ? 12.939 -0.911 -46.819 1.00 86.00 188 ASN A C 1
ATOM 1530 O O . ASN A 1 188 ? 13.659 -0.745 -47.803 1.00 86.00 188 ASN A O 1
ATOM 1534 N N . ASP A 1 189 ? 12.432 -2.110 -46.517 1.00 86.62 189 ASP A N 1
ATOM 1535 C CA . ASP A 1 189 ? 12.691 -3.317 -47.315 1.00 86.62 189 ASP A CA 1
ATOM 1536 C C . ASP A 1 189 ? 11.985 -3.256 -48.684 1.00 86.62 189 ASP A C 1
ATOM 1538 O O . ASP A 1 189 ? 12.556 -3.611 -49.715 1.00 86.62 189 ASP A O 1
ATOM 1542 N N . VAL A 1 190 ? 10.764 -2.708 -48.721 1.00 85.62 190 VAL A N 1
ATOM 1543 C CA . VAL A 1 190 ? 10.011 -2.480 -49.966 1.00 85.62 190 VAL A CA 1
ATOM 1544 C C . VAL A 1 190 ? 10.692 -1.432 -50.856 1.00 85.62 190 VAL A C 1
ATOM 1546 O O . VAL A 1 190 ? 10.776 -1.624 -52.070 1.00 85.62 190 VAL A O 1
ATOM 1549 N N . GLU A 1 191 ? 11.211 -0.349 -50.275 1.00 83.62 191 GLU A N 1
ATOM 1550 C CA . GLU A 1 191 ? 11.931 0.698 -51.014 1.00 83.62 191 GLU A CA 1
ATOM 1551 C C . GLU A 1 191 ? 13.262 0.183 -51.594 1.00 83.62 191 GLU A C 1
ATOM 1553 O O . GLU A 1 191 ? 13.593 0.467 -52.745 1.00 83.62 191 GLU A O 1
ATOM 1558 N N . SER A 1 192 ? 13.970 -0.669 -50.846 1.00 80.12 192 SER A N 1
ATOM 1559 C CA . SER A 1 192 ? 15.162 -1.407 -51.294 1.00 80.12 192 SER A CA 1
ATOM 1560 C C . SER A 1 192 ? 14.889 -2.298 -52.519 1.00 80.12 192 SER A C 1
ATOM 1562 O O . SER A 1 192 ? 15.649 -2.286 -53.496 1.00 80.12 192 SER A O 1
ATOM 1564 N N . ILE A 1 193 ? 13.773 -3.033 -52.517 1.00 81.62 193 ILE A N 1
ATOM 1565 C CA . ILE A 1 193 ? 13.370 -3.889 -53.645 1.00 81.62 193 ILE A CA 1
ATOM 1566 C C . ILE A 1 193 ? 13.021 -3.042 -54.877 1.00 81.62 193 ILE A C 1
ATOM 1568 O O . ILE A 1 193 ? 13.386 -3.398 -55.993 1.00 81.62 193 ILE A O 1
ATOM 1572 N N . HIS A 1 194 ? 12.360 -1.898 -54.692 1.00 77.25 194 HIS A N 1
ATOM 1573 C CA . HIS A 1 194 ? 12.018 -1.004 -55.800 1.00 77.25 194 HIS A CA 1
ATOM 1574 C C . HIS A 1 194 ? 13.245 -0.286 -56.390 1.00 77.25 194 HIS A C 1
ATOM 1576 O O . HIS A 1 194 ? 13.255 0.045 -57.570 1.00 77.25 194 HIS A O 1
ATOM 1582 N N . HIS A 1 195 ? 14.294 -0.052 -55.597 1.00 72.62 195 HIS A N 1
ATOM 1583 C CA . HIS A 1 195 ? 15.548 0.543 -56.069 1.00 72.62 195 HIS A CA 1
ATOM 1584 C C . HIS A 1 195 ? 16.494 -0.443 -56.778 1.00 72.62 195 HIS A C 1
ATOM 1586 O O . HIS A 1 195 ? 17.474 -0.006 -57.384 1.00 72.62 195 HIS A O 1
ATOM 1592 N N . SER A 1 196 ? 16.233 -1.752 -56.693 1.00 70.38 196 SER A N 1
ATOM 1593 C CA . SER A 1 196 ? 17.069 -2.817 -57.273 1.00 70.38 196 SER A CA 1
ATOM 1594 C C . SER A 1 196 ? 16.508 -3.432 -58.565 1.00 70.38 196 SER A C 1
ATOM 1596 O O . SER A 1 196 ? 17.133 -4.340 -59.118 1.00 70.38 196 SER A O 1
ATOM 1598 N N . LEU A 1 197 ? 15.369 -2.927 -59.055 1.00 59.97 197 LEU A N 1
ATOM 1599 C CA . LEU A 1 197 ? 14.638 -3.384 -60.244 1.00 59.97 197 LEU A CA 1
ATOM 1600 C C . LEU A 1 197 ? 14.651 -2.301 -61.333 1.00 59.97 197 LEU A C 1
ATOM 1602 O O . LEU A 1 197 ? 14.818 -2.674 -62.517 1.00 59.97 197 LEU A O 1
#

Radius of gyration: 26.67 Å; Cα contacts (8 Å, |Δi|>4): 101; chains: 1; bounding box: 59×28×97 Å

Secondary structure (DSSP, 8-state):
-HHHHHHHHHHHHHHHHHHHHHHHHHHHHHH-GGGSHHHHHHHHHHHHHHHHHH-HHHHHHHHHHHHHHHHHHHHHHHHHHHHHHHHHHHHHHHHHHHHHHHHHS---S-HHHHHHHHHHHHHHHHHHHHHHHHHHHTHHHHHHGGG-HHHHHHHHHHHHHHHHHHHHHHHHHHHHHHHHHHHHHHHHHHHHHHHT-

Solvent-accessible surface area (backbone atoms only — not comparable to full-atom values): 10306 Å² total; per-residue (Å²): 122,66,65,66,55,48,53,65,50,50,52,59,50,51,51,48,52,53,49,51,53,50,51,50,48,49,50,40,41,74,78,40,29,84,82,34,73,67,28,43,53,48,51,50,49,51,54,47,49,52,61,35,64,74,40,45,90,77,32,42,67,58,53,54,49,54,53,48,49,54,53,48,51,31,50,50,53,18,50,51,30,39,52,53,11,50,52,35,35,50,53,12,53,52,32,43,52,52,34,54,49,60,73,71,49,92,76,86,89,58,70,66,67,53,51,53,52,39,52,53,41,39,53,51,13,53,49,31,38,54,51,11,55,53,36,39,59,57,17,56,37,39,50,35,43,81,81,33,71,64,59,20,48,55,44,49,56,52,48,54,53,50,50,50,51,51,55,48,50,57,52,51,55,51,51,54,54,53,49,51,54,51,52,52,52,51,52,54,52,54,53,53,54,66,76,74,110

pLDDT: mean 82.48, std 8.03, range [50.84, 93.56]

Mean predicted aligned error: 9.84 Å

Sequence (197 aa):
MEEKQLDYVLVPLGMFIFLVYHVWLLYTIIYNPRKTVVGLNAESRRNWVFSMMNDPLKNGVLAVQTLRNNIMASTLLATTAITLSSLISVFSIRYYAHVSFLATVPTFKDQNDCIEYVARNLNRGSFFWSLGLRAFYMSFPLFLWIFGPIPMFVCCCMMIFLLYFLDTTTSFTRDLHCKSIKEEAIANDVESIHHSL

Foldseek 3Di:
DVVVVVCVVVLVVVVVVVVVVVVVVVVCCVPPLPVDPQSVVVVVVVVVVVVCVVCVVPCVVVVVVVLVVLLVVLVVLLVVLLVVLVVLLVQLVVLVVVLVVLVPDPDDDDPVVSVVVSVVSNVVSVVSNLVSVLSNLVSVLSNCCSVPDVSSVVSVSVVSVVVVVVVVVVVVVVVVVVVVVVVVVVVVVVVVVVVVD